Protein AF-C9STF4-F1 (afdb_monomer_lite)

Secondary structure (DSSP, 8-state):
--TTHHHHHHHHHHHHHHHHHHHHHHHHHHTT-S-TTS--THHHHHHHHHHHHHHHHHHH-TT--------S------TTHHHHHHHHHHHHHHTT--SPPPP--STHHHHHHHTTS-S-EEE--S-SS---BGGGTHHHHHHHHHTTEEEE-TTSPBP--SSSSB-TT--SEEEEEHHHHHHHHHHHHHHHHHHH--

Structure (mmCIF, N/CA/C/O backbone):
data_AF-C9STF4-F1
#
_entry.id   AF-C9STF4-F1
#
loop_
_atom_site.group_PDB
_atom_site.id
_atom_site.type_symbol
_atom_site.label_atom_id
_atom_site.label_alt_id
_atom_site.label_comp_id
_atom_site.label_asym_id
_atom_site.label_entity_id
_atom_site.label_seq_id
_atom_site.pdbx_PDB_ins_code
_atom_site.Cartn_x
_atom_site.Cartn_y
_atom_site.Cartn_z
_atom_site.occupancy
_atom_site.B_iso_or_equiv
_atom_site.auth_seq_id
_atom_site.auth_comp_id
_atom_site.auth_asym_id
_atom_site.auth_atom_id
_atom_site.pdbx_PDB_model_num
ATOM 1 N N . MET A 1 1 ? -6.429 -7.420 -26.964 1.00 53.12 1 MET A N 1
ATOM 2 C CA . MET A 1 1 ? -5.396 -7.633 -25.926 1.00 53.12 1 MET A CA 1
ATOM 3 C C . MET A 1 1 ? -5.923 -7.053 -24.629 1.00 53.12 1 MET A C 1
ATOM 5 O O . MET A 1 1 ? -6.637 -6.059 -24.703 1.00 53.12 1 MET A O 1
ATOM 9 N N . ALA A 1 2 ? -5.636 -7.664 -23.479 1.00 59.50 2 ALA A N 1
ATOM 10 C CA . ALA A 1 2 ? -5.947 -7.024 -22.204 1.00 59.50 2 ALA A CA 1
ATOM 11 C C . ALA A 1 2 ? -5.182 -5.692 -22.117 1.00 59.50 2 ALA A C 1
ATOM 13 O O . ALA A 1 2 ? -4.017 -5.622 -22.514 1.00 59.50 2 ALA A O 1
ATOM 14 N N . SER A 1 3 ? -5.860 -4.641 -21.662 1.00 86.31 3 SER A N 1
ATOM 15 C CA . SER A 1 3 ? -5.233 -3.349 -21.373 1.00 86.31 3 SER A CA 1
ATOM 16 C C . SER A 1 3 ? -4.077 -3.561 -20.377 1.00 86.31 3 SER A C 1
ATOM 18 O O . SER A 1 3 ? -4.205 -4.384 -19.473 1.00 86.31 3 SER A O 1
ATOM 20 N N . TYR A 1 4 ? -2.946 -2.877 -20.576 1.00 89.56 4 TYR A N 1
ATOM 21 C CA . TYR A 1 4 ? -1.742 -2.936 -19.729 1.00 89.56 4 TYR A CA 1
ATOM 22 C C . TYR A 1 4 ? -0.963 -4.268 -19.669 1.00 89.56 4 TYR A C 1
ATOM 24 O O . TYR A 1 4 ? -0.181 -4.493 -18.744 1.00 89.56 4 TYR A O 1
ATOM 32 N N . ALA A 1 5 ? -1.138 -5.180 -20.635 1.00 91.69 5 ALA A N 1
ATOM 33 C CA . ALA A 1 5 ? -0.445 -6.477 -20.612 1.00 91.69 5 ALA A CA 1
ATOM 34 C C . ALA A 1 5 ? 1.093 -6.355 -20.650 1.00 91.69 5 ALA A C 1
ATOM 36 O O . ALA A 1 5 ? 1.785 -7.081 -19.938 1.00 91.69 5 ALA A O 1
ATOM 37 N N . LYS A 1 6 ? 1.623 -5.420 -21.451 1.00 92.62 6 LYS A N 1
ATOM 38 C CA . LYS A 1 6 ? 3.069 -5.179 -21.560 1.00 92.62 6 LYS A CA 1
ATOM 39 C C . LYS A 1 6 ? 3.607 -4.555 -20.270 1.00 92.62 6 LYS A C 1
ATOM 41 O O . LYS A 1 6 ? 4.649 -4.956 -19.771 1.00 92.62 6 LYS A O 1
ATOM 46 N N . GLU A 1 7 ? 2.883 -3.596 -19.715 1.00 94.31 7 GLU A N 1
ATOM 47 C CA . GLU A 1 7 ? 3.196 -2.889 -18.478 1.00 94.31 7 GLU A CA 1
ATOM 48 C C . GLU A 1 7 ? 3.254 -3.862 -17.298 1.00 94.31 7 GLU A C 1
ATOM 50 O O . GLU A 1 7 ? 4.215 -3.838 -16.530 1.00 94.31 7 GLU A O 1
ATOM 55 N N . LEU A 1 8 ? 2.281 -4.776 -17.203 1.00 90.00 8 LEU A N 1
ATOM 56 C CA . LEU A 1 8 ? 2.264 -5.834 -16.196 1.00 90.00 8 LEU A CA 1
ATOM 57 C C . LEU A 1 8 ? 3.487 -6.751 -16.314 1.00 90.00 8 LEU A C 1
ATOM 59 O O . LEU A 1 8 ? 4.154 -7.002 -15.311 1.00 90.00 8 LEU A O 1
ATOM 63 N N . GLU A 1 9 ? 3.794 -7.231 -17.520 1.00 91.12 9 GLU A N 1
ATOM 64 C CA . GLU A 1 9 ? 4.944 -8.109 -17.758 1.00 91.12 9 GLU A CA 1
ATOM 65 C C . GLU A 1 9 ? 6.261 -7.424 -17.361 1.00 91.12 9 GLU A C 1
ATOM 67 O O . GLU A 1 9 ? 7.059 -7.982 -16.600 1.00 91.12 9 GLU A O 1
ATOM 72 N N . ILE A 1 10 ? 6.474 -6.181 -17.807 1.00 91.56 10 ILE A N 1
ATOM 73 C CA . ILE A 1 10 ? 7.680 -5.417 -17.468 1.00 91.56 10 ILE A CA 1
ATOM 74 C C . ILE A 1 10 ? 7.766 -5.158 -15.960 1.00 91.56 10 ILE A C 1
ATOM 76 O O . ILE A 1 10 ? 8.839 -5.340 -15.375 1.00 91.56 10 ILE A O 1
ATOM 80 N N . ALA A 1 11 ? 6.659 -4.797 -15.306 1.00 88.94 11 ALA A N 1
ATOM 81 C CA . ALA A 1 11 ? 6.626 -4.590 -13.860 1.00 88.94 11 ALA A CA 1
ATOM 82 C C . ALA A 1 11 ? 6.984 -5.873 -13.090 1.00 88.94 11 ALA A C 1
ATOM 84 O O . ALA A 1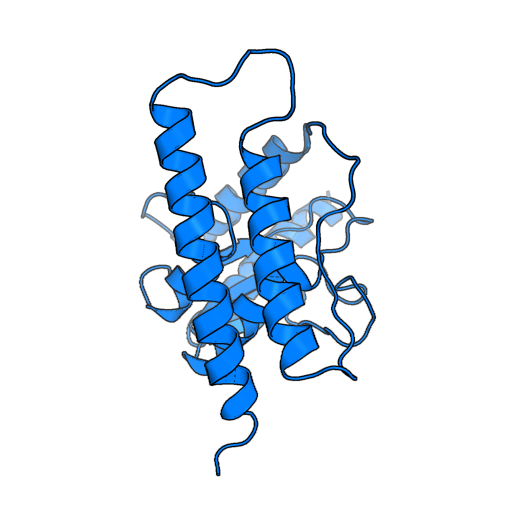 11 ? 7.801 -5.831 -12.168 1.00 88.94 11 ALA A O 1
ATOM 85 N N . GLN A 1 12 ? 6.438 -7.025 -13.492 1.00 90.88 12 GLN A N 1
ATOM 86 C CA . GLN A 1 12 ? 6.743 -8.320 -12.877 1.00 90.88 12 GLN A CA 1
ATOM 87 C C . GLN A 1 12 ? 8.231 -8.668 -12.993 1.00 90.88 12 GLN A C 1
ATOM 89 O O . GLN A 1 12 ? 8.862 -9.029 -11.995 1.00 90.88 12 GLN A O 1
ATOM 94 N N . LEU A 1 13 ? 8.813 -8.511 -14.184 1.00 87.12 13 LEU A N 1
ATOM 95 C CA . LEU A 1 13 ? 10.231 -8.789 -14.427 1.00 87.12 13 LEU A CA 1
ATOM 96 C C . LEU A 1 13 ? 11.149 -7.834 -13.649 1.00 87.12 13 LEU A C 1
ATOM 98 O O . LEU A 1 13 ? 12.156 -8.266 -13.078 1.00 87.12 13 LEU A O 1
ATOM 102 N N . ALA A 1 14 ? 10.805 -6.546 -13.595 1.00 80.31 14 ALA A N 1
ATOM 103 C CA . ALA A 1 14 ? 11.558 -5.540 -12.851 1.00 80.31 14 ALA A CA 1
ATOM 104 C C . ALA A 1 14 ? 11.554 -5.835 -11.342 1.00 80.31 14 ALA A C 1
ATOM 106 O O . ALA A 1 14 ? 12.618 -5.884 -10.716 1.00 80.31 14 ALA A O 1
ATOM 107 N N . VAL A 1 15 ? 10.378 -6.121 -10.771 1.00 88.62 15 VAL A N 1
ATOM 108 C CA . VAL A 1 15 ? 10.228 -6.478 -9.352 1.00 88.62 15 VAL A CA 1
ATOM 109 C C . VAL A 1 15 ? 10.946 -7.786 -9.032 1.00 88.62 15 VAL A C 1
ATOM 111 O O . VAL A 1 15 ? 11.616 -7.871 -8.004 1.00 88.62 15 VAL A O 1
ATOM 114 N N . GLN A 1 16 ? 10.886 -8.793 -9.910 1.00 86.88 16 GLN A N 1
ATOM 115 C CA . GLN A 1 16 ? 11.596 -10.058 -9.705 1.00 86.88 16 GLN A CA 1
ATOM 116 C C . GLN A 1 16 ? 13.112 -9.842 -9.588 1.00 86.88 16 GLN A C 1
ATOM 118 O O . GLN A 1 16 ? 13.748 -10.380 -8.679 1.00 86.88 16 GLN A O 1
ATOM 123 N N . ARG A 1 17 ? 13.697 -9.022 -10.470 1.00 79.25 17 ARG A N 1
ATOM 124 C CA . ARG A 1 17 ? 15.129 -8.682 -10.428 1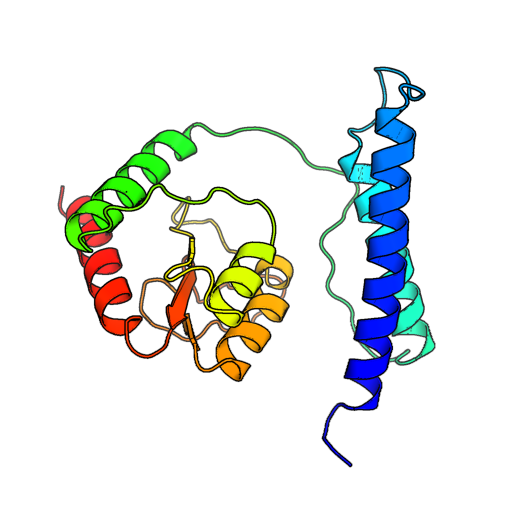.00 79.25 17 ARG A CA 1
ATOM 125 C C . ARG A 1 17 ? 15.489 -7.886 -9.173 1.00 79.25 17 ARG A C 1
ATOM 127 O O . ARG A 1 17 ? 16.474 -8.217 -8.514 1.00 79.25 17 ARG A O 1
ATOM 134 N N . ALA A 1 18 ? 14.678 -6.890 -8.813 1.00 81.94 18 ALA A N 1
ATOM 135 C CA . ALA A 1 18 ? 14.873 -6.103 -7.597 1.00 81.94 18 ALA A CA 1
ATOM 136 C C . ALA A 1 18 ? 14.794 -6.971 -6.327 1.00 81.94 18 ALA A C 1
ATOM 138 O O . ALA A 1 18 ? 15.644 -6.851 -5.449 1.00 81.94 18 ALA A O 1
ATOM 139 N N . ALA A 1 19 ? 13.847 -7.912 -6.258 1.00 83.19 19 ALA A N 1
ATOM 140 C CA . ALA A 1 19 ? 13.706 -8.843 -5.138 1.00 83.19 19 ALA A CA 1
ATOM 141 C C . ALA A 1 19 ? 14.909 -9.793 -4.998 1.00 83.19 19 ALA A C 1
ATOM 143 O O . ALA A 1 19 ? 15.338 -10.104 -3.885 1.00 83.19 19 ALA A O 1
ATOM 144 N N . ILE A 1 20 ? 15.485 -10.250 -6.118 1.00 82.31 20 ILE A N 1
ATOM 145 C CA . ILE A 1 20 ? 16.722 -11.046 -6.104 1.00 82.31 20 ILE A CA 1
ATOM 146 C C . ILE A 1 20 ? 17.886 -10.213 -5.552 1.00 82.31 20 ILE A C 1
ATOM 148 O O . ILE A 1 20 ? 18.640 -10.710 -4.710 1.00 82.31 20 ILE A O 1
ATOM 152 N N . LEU A 1 21 ? 18.020 -8.954 -5.989 1.00 79.00 21 LEU A N 1
ATOM 153 C CA . LEU A 1 21 ? 19.060 -8.045 -5.505 1.00 79.00 21 LEU A CA 1
ATOM 154 C C . LEU A 1 21 ? 18.936 -7.806 -3.995 1.00 79.00 21 LEU A C 1
ATOM 156 O O . LEU A 1 21 ? 19.902 -8.040 -3.269 1.00 79.00 21 LEU A O 1
ATOM 160 N N . THR A 1 22 ? 17.766 -7.389 -3.506 1.00 80.50 22 THR A N 1
ATOM 161 C CA . THR A 1 22 ? 17.567 -7.083 -2.077 1.00 80.50 22 THR A CA 1
ATOM 162 C C . THR A 1 22 ? 17.781 -8.315 -1.202 1.00 80.50 22 THR A C 1
ATOM 164 O O . THR A 1 22 ? 18.435 -8.226 -0.161 1.00 80.50 22 THR A O 1
ATOM 167 N N . LYS A 1 23 ? 17.345 -9.499 -1.657 1.00 82.12 23 LYS A N 1
ATOM 168 C CA . LYS A 1 23 ? 17.628 -10.774 -0.980 1.00 82.12 23 LYS A CA 1
ATOM 169 C C . LYS A 1 23 ? 19.128 -11.074 -0.911 1.00 82.12 23 LYS A C 1
ATOM 171 O O . LYS A 1 23 ? 19.614 -11.525 0.128 1.00 82.12 23 LYS A O 1
ATOM 176 N N . ARG A 1 24 ? 19.874 -10.834 -1.993 1.00 76.31 24 ARG A N 1
ATOM 177 C CA . ARG A 1 24 ? 21.331 -11.030 -2.022 1.00 76.31 24 ARG A CA 1
ATOM 178 C C . ARG A 1 24 ? 22.045 -10.071 -1.068 1.00 76.31 24 ARG A C 1
ATOM 180 O O . ARG A 1 24 ? 22.832 -10.538 -0.248 1.00 76.31 24 ARG A O 1
ATOM 187 N N . VAL A 1 25 ? 21.714 -8.779 -1.122 1.00 74.19 25 VAL A N 1
ATOM 188 C CA . VAL A 1 25 ? 22.262 -7.743 -0.227 1.00 74.19 25 VAL A CA 1
ATOM 189 C C . VAL A 1 25 ? 22.012 -8.105 1.241 1.00 74.19 25 VAL A C 1
ATOM 191 O O . VAL A 1 25 ? 22.928 -8.031 2.063 1.00 74.19 25 VAL A O 1
ATOM 194 N N . PHE A 1 26 ? 20.804 -8.577 1.568 1.00 75.19 26 PHE A N 1
ATOM 195 C CA . PHE A 1 26 ? 20.466 -9.049 2.912 1.00 75.19 26 PHE A CA 1
ATOM 196 C C . PHE A 1 26 ? 21.363 -10.213 3.368 1.00 75.19 26 PHE A C 1
ATOM 198 O O . PHE A 1 26 ? 21.931 -10.171 4.462 1.00 75.19 26 PHE A O 1
ATOM 205 N N . HIS A 1 27 ? 21.539 -11.241 2.530 1.00 74.50 27 HIS A N 1
ATOM 206 C CA . HIS A 1 27 ? 22.372 -12.401 2.865 1.00 74.50 27 HIS A CA 1
ATOM 207 C C . HIS A 1 27 ? 23.873 -12.084 2.953 1.00 74.50 27 HIS A C 1
ATOM 209 O O . HIS A 1 27 ? 24.559 -12.670 3.789 1.00 74.50 27 HIS A O 1
ATOM 215 N N . GLU A 1 28 ? 24.397 -11.186 2.117 1.00 70.06 28 GLU A N 1
ATOM 216 C CA . GLU A 1 28 ? 25.807 -10.771 2.155 1.00 70.06 28 GLU A CA 1
ATOM 217 C C . GLU A 1 28 ? 26.130 -9.998 3.446 1.00 70.06 28 GLU A C 1
ATOM 219 O O . GLU A 1 28 ? 27.132 -10.289 4.100 1.00 70.06 28 GLU A O 1
ATOM 224 N N . LYS A 1 29 ? 25.239 -9.108 3.907 1.00 63.03 29 LYS A N 1
ATOM 225 C CA . LYS A 1 29 ? 25.380 -8.426 5.210 1.00 63.03 29 LYS A CA 1
ATOM 226 C C . LYS A 1 29 ? 25.241 -9.380 6.401 1.00 63.03 29 LYS A C 1
ATOM 228 O O . LYS A 1 29 ? 25.990 -9.238 7.367 1.00 63.03 29 LYS A O 1
ATOM 233 N N . ALA A 1 30 ? 24.340 -10.365 6.340 1.00 59.44 30 ALA A N 1
ATOM 234 C CA . ALA A 1 30 ? 24.172 -11.364 7.403 1.00 59.44 30 ALA A CA 1
ATOM 235 C C . ALA A 1 30 ? 25.439 -12.214 7.648 1.00 59.44 30 ALA A C 1
ATOM 237 O O . ALA A 1 30 ? 25.602 -12.772 8.729 1.00 59.44 30 ALA A O 1
ATOM 238 N N . LYS A 1 31 ? 26.358 -12.276 6.671 1.00 56.69 31 LYS A N 1
ATOM 239 C CA . LYS A 1 31 ? 27.670 -12.940 6.778 1.00 56.69 31 LYS A CA 1
ATOM 240 C C . LYS A 1 31 ? 28.775 -12.070 7.408 1.00 56.69 31 LYS A C 1
ATOM 242 O O . LYS A 1 31 ? 29.899 -12.542 7.543 1.00 56.69 31 LYS A O 1
ATOM 247 N N . GLY A 1 32 ? 28.468 -10.843 7.846 1.00 50.59 32 GLY A N 1
ATOM 248 C CA . GLY A 1 32 ? 29.312 -10.077 8.774 1.00 50.59 32 GLY A CA 1
ATOM 249 C C . GLY A 1 32 ? 30.426 -9.218 8.162 1.00 50.59 32 GLY A C 1
ATOM 250 O O . GLY A 1 32 ? 31.436 -9.006 8.823 1.00 50.59 32 GLY A O 1
ATOM 251 N N . THR A 1 33 ? 30.280 -8.711 6.933 1.00 45.59 33 THR A N 1
ATOM 252 C CA . THR A 1 33 ? 31.393 -8.055 6.204 1.00 45.59 33 THR A CA 1
ATOM 253 C C . THR A 1 33 ? 31.153 -6.595 5.799 1.00 45.59 33 THR A C 1
ATOM 255 O O . THR A 1 33 ? 31.573 -6.188 4.721 1.00 45.59 33 THR A O 1
ATOM 258 N N . VAL A 1 34 ? 30.497 -5.769 6.628 1.00 45.00 34 VAL A N 1
ATOM 259 C CA . VAL A 1 34 ? 30.448 -4.312 6.374 1.00 45.00 34 VAL A CA 1
ATOM 260 C C . VAL A 1 34 ? 30.562 -3.511 7.672 1.00 45.00 34 VAL A C 1
ATOM 262 O O . VAL A 1 34 ? 29.758 -3.683 8.588 1.00 45.00 34 VAL A O 1
ATOM 265 N N . ASP A 1 35 ? 31.579 -2.651 7.692 1.00 44.59 35 ASP A N 1
ATOM 266 C CA . ASP A 1 35 ? 32.064 -1.787 8.769 1.00 44.59 35 ASP A CA 1
ATOM 267 C C . ASP A 1 35 ? 30.987 -0.884 9.411 1.00 44.59 35 ASP A C 1
ATOM 269 O O . ASP A 1 35 ? 29.979 -0.533 8.793 1.00 44.59 35 ASP A O 1
ATOM 273 N N . LYS A 1 36 ? 31.206 -0.502 10.675 1.00 42.09 36 LYS A N 1
ATOM 274 C CA . LYS A 1 36 ? 30.218 0.116 11.588 1.00 42.09 36 LYS A CA 1
ATOM 275 C C . LYS A 1 36 ? 29.934 1.608 11.358 1.00 42.09 36 LYS A C 1
ATOM 277 O O . LYS A 1 36 ? 29.182 2.181 12.142 1.00 42.09 36 LYS A O 1
ATOM 282 N N . ASN A 1 37 ? 30.472 2.226 10.307 1.00 48.81 37 ASN A N 1
ATOM 283 C CA . ASN A 1 37 ? 30.419 3.684 10.144 1.00 48.81 37 ASN A CA 1
ATOM 284 C C . ASN A 1 37 ? 29.714 4.218 8.892 1.00 48.81 37 ASN A C 1
ATOM 286 O O . ASN A 1 37 ? 29.665 5.436 8.748 1.00 48.81 37 ASN A O 1
ATOM 290 N N . ASP A 1 38 ? 29.115 3.392 8.026 1.00 46.41 38 ASP A N 1
ATOM 291 C CA . ASP A 1 38 ? 28.338 3.958 6.916 1.00 46.41 38 ASP A CA 1
ATOM 292 C C . ASP A 1 38 ? 27.055 3.179 6.595 1.00 46.41 38 ASP A C 1
ATOM 294 O O . ASP A 1 38 ? 27.050 1.952 6.481 1.00 46.41 38 ASP A O 1
ATOM 298 N N . LYS A 1 39 ? 25.978 3.970 6.536 1.00 49.00 39 LYS A N 1
ATOM 299 C CA . LYS A 1 39 ? 24.569 3.743 6.165 1.00 49.00 39 LYS A CA 1
ATOM 300 C C . LYS A 1 39 ? 24.017 2.317 6.323 1.00 49.00 39 LYS A C 1
ATOM 302 O O . LYS A 1 39 ? 24.430 1.350 5.685 1.00 49.00 39 LYS A O 1
ATOM 307 N N . SER A 1 40 ? 23.006 2.207 7.187 1.00 45.03 40 SER A N 1
ATOM 308 C CA . SER A 1 40 ? 22.265 0.980 7.499 1.00 45.03 40 SER A CA 1
ATOM 309 C C . SER A 1 40 ? 21.904 0.149 6.251 1.00 45.03 40 SER A C 1
ATOM 311 O O . SER A 1 40 ? 21.606 0.738 5.218 1.00 45.03 40 SER A O 1
ATOM 313 N N . PRO A 1 41 ? 21.860 -1.201 6.345 1.00 50.06 41 PRO A N 1
ATOM 314 C CA . PRO A 1 41 ? 21.647 -2.155 5.231 1.00 50.06 41 PRO A CA 1
ATOM 315 C C . PRO A 1 41 ? 20.467 -1.862 4.290 1.00 50.06 41 PRO A C 1
ATOM 317 O O . PRO A 1 41 ? 20.461 -2.334 3.159 1.00 50.06 41 PRO A O 1
ATOM 320 N N . VAL A 1 42 ? 19.516 -1.079 4.783 1.00 53.19 42 VAL A N 1
ATOM 321 C CA . VAL A 1 42 ? 18.391 -0.443 4.098 1.00 53.19 42 VAL A CA 1
ATOM 322 C C . VAL A 1 42 ? 18.893 0.262 2.815 1.00 53.19 42 VAL A C 1
ATOM 324 O O . VAL A 1 42 ? 18.637 -0.193 1.705 1.00 53.19 42 VAL A O 1
ATOM 327 N N . THR A 1 43 ? 19.855 1.180 2.922 1.00 65.19 43 THR A N 1
ATOM 328 C CA . THR A 1 43 ? 20.244 2.107 1.845 1.00 65.19 43 THR A CA 1
ATOM 329 C C . THR A 1 43 ? 20.723 1.466 0.528 1.00 65.19 43 THR A C 1
ATOM 331 O O . THR A 1 43 ? 20.345 1.926 -0.544 1.00 65.19 43 THR A O 1
ATOM 334 N N . ILE A 1 44 ? 21.548 0.410 0.556 1.00 68.00 44 ILE A N 1
ATOM 335 C CA . ILE A 1 44 ? 22.042 -0.227 -0.689 1.00 68.00 44 ILE A CA 1
ATOM 336 C C . ILE A 1 44 ? 20.930 -1.031 -1.371 1.00 68.00 44 ILE A C 1
ATOM 338 O O . ILE A 1 44 ? 20.831 -1.035 -2.599 1.00 68.00 44 ILE A O 1
ATOM 342 N N . GLY A 1 45 ? 20.108 -1.718 -0.572 1.00 69.44 45 GLY A N 1
ATOM 343 C CA . GLY A 1 45 ? 18.967 -2.475 -1.073 1.00 69.44 45 GLY A CA 1
ATOM 344 C C . GLY A 1 45 ? 17.941 -1.556 -1.724 1.00 69.44 45 GLY A C 1
ATOM 345 O O . GLY A 1 45 ? 17.529 -1.828 -2.850 1.00 69.44 45 GLY A O 1
ATOM 346 N N . ASP A 1 46 ? 17.604 -0.453 -1.058 1.00 71.50 46 ASP A N 1
ATOM 347 C CA . ASP A 1 46 ? 16.582 0.488 -1.519 1.00 71.50 46 ASP A CA 1
ATOM 348 C C . ASP A 1 46 ? 17.024 1.234 -2.788 1.00 71.50 46 ASP A C 1
ATOM 350 O O . ASP A 1 46 ? 16.353 1.148 -3.820 1.00 71.50 46 ASP A O 1
ATOM 354 N N . PHE A 1 47 ? 18.215 1.857 -2.790 1.00 71.25 47 PHE A N 1
ATOM 355 C CA . PHE A 1 47 ? 18.735 2.534 -3.988 1.00 71.25 47 PHE A CA 1
ATOM 356 C C . PHE A 1 47 ? 18.969 1.567 -5.153 1.00 71.25 47 PHE A C 1
ATOM 358 O O . PHE A 1 47 ? 18.687 1.903 -6.306 1.00 71.25 47 PHE A O 1
ATOM 365 N N . GLY A 1 48 ? 19.469 0.360 -4.874 1.00 72.94 48 GLY A N 1
ATOM 366 C CA . GLY A 1 48 ? 19.700 -0.659 -5.894 1.00 72.94 48 GLY A CA 1
ATOM 367 C C . GLY A 1 48 ? 18.400 -1.166 -6.525 1.00 72.94 48 GLY A C 1
ATOM 368 O O . GLY A 1 48 ? 18.311 -1.278 -7.750 1.00 72.94 48 GLY A O 1
ATOM 369 N N . ALA A 1 49 ? 17.376 -1.436 -5.711 1.00 79.44 49 ALA A N 1
ATOM 370 C CA . ALA A 1 49 ? 16.055 -1.839 -6.187 1.00 79.44 49 ALA A CA 1
ATOM 371 C C . ALA A 1 49 ? 15.392 -0.730 -7.015 1.00 79.44 49 ALA A C 1
ATOM 373 O O . ALA A 1 49 ? 14.933 -0.996 -8.129 1.00 79.44 49 ALA A O 1
ATOM 374 N N . GLN A 1 50 ? 15.405 0.511 -6.515 1.00 81.81 50 GLN A N 1
ATOM 375 C CA . GLN A 1 50 ? 14.862 1.672 -7.221 1.00 81.81 50 GLN A CA 1
ATOM 376 C C . GLN A 1 50 ? 15.554 1.874 -8.577 1.00 81.81 50 GLN A C 1
ATOM 378 O O . GLN A 1 50 ? 14.874 2.044 -9.588 1.00 81.81 50 GLN A O 1
ATOM 383 N N . ALA A 1 51 ? 16.887 1.782 -8.637 1.00 73.31 51 ALA A N 1
ATOM 384 C CA . ALA A 1 51 ? 17.639 1.927 -9.883 1.00 73.31 51 ALA A CA 1
ATOM 385 C C . ALA A 1 51 ? 17.290 0.845 -10.918 1.00 73.31 51 ALA A C 1
ATOM 387 O O . ALA A 1 51 ? 17.083 1.167 -12.088 1.00 73.31 51 ALA A O 1
ATOM 388 N N . LEU A 1 52 ? 17.184 -0.424 -10.500 1.00 75.19 52 LEU A N 1
ATOM 389 C CA . LEU A 1 52 ? 16.813 -1.525 -11.398 1.00 75.19 52 LEU A CA 1
ATOM 390 C C . LEU A 1 52 ? 15.405 -1.352 -11.972 1.00 75.19 52 LEU A C 1
ATOM 392 O O . LEU A 1 52 ? 15.202 -1.560 -13.170 1.00 75.19 52 LEU A O 1
ATOM 396 N N . ILE A 1 53 ? 14.445 -0.967 -11.128 1.00 80.38 53 ILE A N 1
ATOM 397 C CA . ILE A 1 53 ? 13.057 -0.761 -11.547 1.00 80.38 53 ILE A CA 1
ATOM 398 C C . ILE A 1 53 ? 12.972 0.437 -12.498 1.00 80.38 53 ILE A C 1
ATOM 400 O O . ILE A 1 53 ? 12.443 0.295 -13.598 1.00 80.38 53 ILE A O 1
ATOM 404 N N . ILE A 1 54 ? 13.563 1.581 -12.138 1.00 78.31 54 ILE A N 1
ATOM 405 C CA . ILE A 1 54 ? 13.572 2.786 -12.983 1.00 78.31 54 ILE A CA 1
ATOM 406 C C . ILE A 1 54 ? 14.235 2.514 -14.335 1.00 78.31 54 ILE A C 1
ATOM 408 O O . ILE A 1 54 ? 13.712 2.941 -15.362 1.00 78.31 54 ILE A O 1
ATOM 412 N N . ALA A 1 55 ? 15.363 1.799 -14.359 1.00 71.94 55 ALA A N 1
ATOM 413 C CA . ALA A 1 55 ? 16.058 1.475 -15.602 1.00 71.94 55 ALA A CA 1
ATOM 414 C C . ALA A 1 55 ? 15.194 0.613 -16.536 1.00 71.94 55 ALA A C 1
ATOM 416 O O . ALA A 1 55 ? 15.137 0.882 -17.735 1.00 71.94 55 ALA A O 1
ATOM 417 N N . ALA A 1 56 ? 14.495 -0.390 -15.993 1.00 77.69 56 ALA A N 1
ATOM 418 C CA . ALA A 1 56 ? 13.582 -1.224 -16.770 1.00 77.69 56 ALA A CA 1
ATOM 419 C C . ALA A 1 56 ? 12.395 -0.412 -17.312 1.00 77.69 56 ALA A C 1
ATOM 421 O O . ALA A 1 56 ? 12.085 -0.509 -18.499 1.00 77.69 56 ALA A O 1
ATOM 422 N N . LEU A 1 57 ? 11.774 0.423 -16.471 1.00 82.75 57 LEU A N 1
ATOM 423 C CA . LEU A 1 57 ? 10.647 1.263 -16.877 1.00 82.75 57 LEU A CA 1
ATOM 424 C C . LEU A 1 57 ? 11.059 2.263 -17.962 1.00 82.75 57 LEU A C 1
ATOM 426 O O . LEU A 1 57 ? 10.463 2.254 -19.031 1.00 82.75 57 LEU A O 1
ATOM 430 N N . ARG A 1 58 ? 12.140 3.031 -17.766 1.00 81.00 58 ARG A N 1
ATOM 431 C CA . ARG A 1 58 ? 12.614 4.013 -18.762 1.00 81.00 58 ARG A CA 1
ATOM 432 C C . ARG A 1 58 ? 13.029 3.389 -20.090 1.00 81.00 58 ARG A C 1
ATOM 434 O O . ARG A 1 58 ? 12.887 4.024 -21.127 1.00 81.00 58 ARG A O 1
ATOM 441 N N . HIS A 1 59 ? 13.562 2.168 -20.076 1.00 79.81 59 HIS A N 1
ATOM 442 C CA . HIS A 1 59 ? 13.936 1.480 -21.310 1.00 79.81 59 HIS A CA 1
ATOM 443 C C . HIS A 1 59 ? 12.710 1.095 -22.152 1.00 79.81 59 HIS A C 1
ATOM 445 O O . HIS A 1 59 ? 12.749 1.191 -23.376 1.00 79.81 59 HIS A O 1
ATOM 451 N N . HIS A 1 60 ? 11.628 0.652 -21.507 1.00 88.31 60 HIS A N 1
ATOM 452 C CA . HIS A 1 60 ? 10.431 0.166 -22.198 1.00 88.31 60 HIS A CA 1
ATOM 453 C C . HIS A 1 60 ? 9.344 1.233 -22.396 1.00 88.31 60 HIS A C 1
ATOM 455 O O . HIS A 1 60 ? 8.522 1.073 -23.304 1.00 88.31 60 HIS A O 1
ATOM 461 N N . PHE A 1 61 ? 9.370 2.292 -21.581 1.00 92.75 61 PHE A N 1
ATOM 462 C CA . PHE A 1 61 ? 8.410 3.395 -21.520 1.00 92.75 61 PHE A CA 1
ATOM 463 C C . PHE A 1 61 ? 9.160 4.729 -21.289 1.00 92.75 61 PHE A C 1
ATOM 465 O O . PHE A 1 61 ? 9.159 5.269 -20.184 1.00 92.75 61 PHE A O 1
ATOM 472 N N . PRO A 1 62 ? 9.884 5.249 -22.301 1.00 87.81 62 PRO A N 1
ATOM 473 C CA . PRO A 1 62 ? 10.763 6.414 -22.135 1.00 87.81 62 PRO A CA 1
ATOM 474 C C . PRO A 1 62 ? 10.027 7.727 -21.833 1.00 87.81 62 PRO A C 1
ATOM 476 O O . PRO A 1 62 ? 10.621 8.620 -21.234 1.00 87.81 62 PRO A O 1
ATOM 479 N N . GLU A 1 63 ? 8.754 7.827 -22.218 1.00 92.12 63 GLU A N 1
ATOM 480 C CA . GLU A 1 63 ? 7.918 9.015 -22.006 1.00 92.12 63 GLU A CA 1
ATOM 481 C C . GLU A 1 63 ? 7.178 8.997 -20.654 1.00 92.12 63 GLU A C 1
ATOM 483 O O . GLU A 1 63 ? 6.541 9.984 -20.290 1.00 92.12 63 GLU A O 1
ATOM 488 N N . ASP A 1 64 ? 7.250 7.892 -19.901 1.00 89.06 64 ASP A N 1
ATOM 489 C CA . ASP A 1 64 ? 6.538 7.744 -18.633 1.00 89.06 64 ASP A CA 1
ATOM 490 C C . ASP A 1 64 ? 7.268 8.473 -17.496 1.00 89.06 64 ASP A C 1
ATOM 492 O O . ASP A 1 64 ? 8.475 8.318 -17.267 1.00 89.06 64 ASP A O 1
ATOM 496 N N . GLU A 1 65 ? 6.508 9.229 -16.708 1.00 89.12 65 GLU A N 1
ATOM 497 C CA . GLU A 1 65 ? 6.998 9.798 -15.458 1.00 89.12 65 GLU A CA 1
ATOM 498 C C . GLU A 1 65 ? 7.071 8.730 -14.357 1.00 89.12 65 GLU A C 1
ATOM 500 O O . GLU A 1 65 ? 6.227 7.839 -14.261 1.00 89.12 65 GLU A O 1
ATOM 505 N N . ILE A 1 66 ? 8.075 8.833 -13.478 1.00 81.69 66 ILE A N 1
ATOM 506 C CA . ILE A 1 66 ? 8.271 7.883 -12.377 1.00 81.69 66 ILE A CA 1
ATOM 507 C C . ILE A 1 66 ? 8.293 8.618 -11.042 1.00 81.69 66 ILE A C 1
ATOM 509 O O . ILE A 1 66 ? 9.106 9.515 -10.811 1.00 81.69 66 ILE A O 1
ATOM 513 N N . VAL A 1 67 ? 7.437 8.172 -10.125 1.00 83.38 67 VAL A N 1
ATOM 514 C CA . VAL A 1 67 ? 7.437 8.598 -8.725 1.00 83.38 67 VAL A CA 1
ATOM 515 C C . VAL A 1 67 ? 8.091 7.507 -7.877 1.00 83.38 67 VAL A C 1
ATOM 517 O O . VAL A 1 67 ? 7.612 6.377 -7.857 1.00 83.38 67 VAL A O 1
ATOM 520 N N . ALA A 1 68 ? 9.168 7.844 -7.164 1.00 77.88 68 ALA A N 1
ATOM 521 C CA . ALA A 1 68 ? 9.900 6.922 -6.295 1.00 77.88 68 ALA A CA 1
ATOM 522 C C . ALA A 1 68 ? 10.292 7.580 -4.958 1.00 77.88 68 ALA A C 1
ATOM 524 O O . ALA A 1 68 ? 10.272 8.813 -4.847 1.00 77.88 68 ALA A O 1
ATOM 525 N N . GLU A 1 69 ? 10.590 6.750 -3.957 1.00 75.31 69 GLU A N 1
ATOM 526 C CA . GLU A 1 69 ? 10.745 7.129 -2.547 1.00 75.31 69 GLU A CA 1
ATOM 527 C C . GLU A 1 69 ? 12.100 7.767 -2.227 1.00 75.31 69 GLU A C 1
ATOM 529 O O . GLU A 1 69 ? 12.139 8.784 -1.534 1.00 75.31 69 GLU A O 1
ATOM 534 N N . GLU A 1 70 ? 13.194 7.194 -2.735 1.00 66.19 70 GLU A N 1
ATOM 535 C CA . GLU A 1 70 ? 14.524 7.475 -2.194 1.00 66.19 70 GLU A CA 1
ATOM 536 C C . GLU A 1 70 ? 15.109 8.816 -2.665 1.00 66.19 70 GLU A C 1
ATOM 538 O O . GLU A 1 70 ? 15.351 9.022 -3.859 1.00 66.19 70 GLU A O 1
ATOM 543 N N . GLU A 1 71 ? 15.449 9.674 -1.696 1.00 60.09 71 GLU A N 1
ATOM 544 C CA . GLU A 1 71 ? 16.379 10.806 -1.803 1.00 60.09 71 GLU A CA 1
ATOM 545 C C . GLU A 1 71 ? 17.411 10.720 -0.658 1.00 60.09 71 GLU A C 1
ATOM 547 O O . GLU A 1 71 ? 17.104 10.250 0.434 1.00 60.09 71 GLU A O 1
ATOM 552 N N . ALA A 1 72 ? 18.657 11.159 -0.889 1.00 38.53 72 ALA A N 1
ATOM 553 C CA . ALA A 1 72 ? 19.849 10.816 -0.088 1.00 38.53 72 ALA A CA 1
ATOM 554 C C . ALA A 1 72 ? 19.885 11.257 1.400 1.00 38.53 72 ALA A C 1
ATOM 556 O O . ALA A 1 72 ? 20.932 11.125 2.042 1.00 38.53 72 ALA A O 1
ATOM 557 N N . ALA A 1 73 ? 18.799 11.771 1.978 1.00 42.38 73 ALA A N 1
ATOM 558 C CA . ALA A 1 73 ? 18.788 12.334 3.323 1.00 42.38 73 ALA A CA 1
ATOM 559 C C . ALA A 1 73 ? 17.466 12.081 4.060 1.00 42.38 73 ALA A C 1
ATOM 561 O O . ALA A 1 73 ? 16.514 12.809 3.812 1.00 42.38 73 ALA A O 1
ATOM 562 N N . GLN A 1 74 ? 17.416 11.144 5.023 1.00 47.16 74 GLN A N 1
ATOM 563 C CA . GLN A 1 74 ? 16.482 11.209 6.170 1.00 47.16 74 GLN A CA 1
ATOM 564 C C . GLN A 1 74 ? 16.674 10.077 7.196 1.00 47.16 74 GLN A C 1
ATOM 566 O O . GLN A 1 74 ? 16.892 8.946 6.792 1.00 47.16 74 GLN A O 1
ATOM 571 N N . LEU A 1 75 ? 16.560 10.388 8.508 1.00 33.12 75 LEU A N 1
ATOM 572 C CA . LEU A 1 75 ? 16.235 9.460 9.626 1.00 33.12 75 LEU A CA 1
ATOM 573 C C . LEU A 1 75 ? 16.049 10.194 10.994 1.00 33.12 75 LEU A C 1
ATOM 575 O O . LEU A 1 75 ? 16.966 10.916 11.398 1.00 33.12 75 LEU A O 1
ATOM 579 N N . ARG A 1 76 ? 14.942 9.932 11.745 1.00 45.53 76 ARG A N 1
ATOM 580 C CA . ARG A 1 76 ? 14.861 9.568 13.208 1.00 45.53 76 ARG A CA 1
ATOM 581 C C . ARG A 1 76 ? 13.429 9.495 13.836 1.00 45.53 76 ARG A C 1
ATOM 583 O O . ARG A 1 76 ? 12.462 9.871 13.193 1.00 45.53 76 ARG A O 1
ATOM 590 N N . GLN A 1 77 ? 13.363 8.938 15.069 1.00 51.66 77 GLN A N 1
ATOM 591 C CA . GLN A 1 77 ? 12.291 8.212 15.824 1.00 51.66 77 GLN A CA 1
ATOM 592 C C . GLN A 1 77 ? 11.209 9.029 16.595 1.00 51.66 77 GLN A C 1
ATOM 594 O O . GLN A 1 77 ? 11.378 10.227 16.794 1.00 51.66 77 GLN A O 1
ATOM 599 N N . ASP A 1 78 ? 10.128 8.356 17.065 1.00 51.81 78 ASP A N 1
ATOM 600 C CA . ASP A 1 78 ? 8.837 8.965 17.479 1.00 51.81 78 ASP A CA 1
ATOM 601 C C . ASP A 1 78 ? 8.122 8.317 18.711 1.00 51.81 78 ASP A C 1
ATOM 603 O O . ASP A 1 78 ? 7.963 7.095 18.789 1.00 51.81 78 ASP A O 1
ATOM 607 N N . ASP A 1 79 ? 7.599 9.158 19.618 1.00 54.88 79 ASP A N 1
ATOM 608 C CA . ASP A 1 79 ? 6.739 8.840 20.780 1.00 54.88 79 ASP A CA 1
ATOM 609 C C . ASP A 1 79 ? 5.272 8.501 20.417 1.00 54.88 79 ASP A C 1
ATOM 611 O O . ASP A 1 79 ? 4.539 7.908 21.219 1.00 54.88 79 ASP A O 1
ATOM 615 N N . LYS A 1 80 ? 4.822 8.800 19.191 1.00 61.84 80 LYS A N 1
ATOM 616 C CA . LYS A 1 80 ? 3.454 8.523 18.691 1.00 61.84 80 LYS A CA 1
ATOM 617 C C . LYS A 1 80 ? 3.061 7.043 18.692 1.00 61.84 80 LYS A C 1
ATOM 619 O O . LYS A 1 80 ? 1.870 6.718 18.671 1.00 61.84 80 LYS A O 1
ATOM 624 N N . LEU A 1 81 ? 4.039 6.140 18.762 1.00 58.03 81 LEU A N 1
ATOM 625 C CA . LEU A 1 81 ? 3.822 4.695 18.735 1.00 58.03 81 LEU A CA 1
ATOM 626 C C . LEU A 1 81 ? 2.936 4.207 19.896 1.00 58.03 81 LEU A C 1
ATOM 628 O O . LEU A 1 81 ? 2.119 3.305 19.705 1.00 58.03 81 LEU A O 1
ATOM 632 N N . LYS A 1 82 ? 3.046 4.813 21.089 1.00 55.66 82 LYS A N 1
ATOM 633 C CA . LYS A 1 82 ? 2.243 4.415 22.263 1.00 55.66 82 LYS A CA 1
ATOM 634 C C . LYS A 1 82 ? 0.750 4.651 22.036 1.00 55.66 82 LYS A C 1
ATOM 636 O O . LYS A 1 82 ? -0.059 3.759 22.281 1.00 55.66 82 LYS A O 1
ATOM 641 N N . THR A 1 83 ? 0.400 5.819 21.506 1.00 66.31 83 THR A N 1
ATOM 642 C CA . THR A 1 83 ? -0.985 6.202 21.211 1.00 66.31 83 THR A CA 1
ATOM 643 C C . THR A 1 83 ? -1.597 5.306 20.137 1.00 66.31 83 THR A C 1
ATOM 645 O O . THR A 1 83 ? -2.707 4.809 20.308 1.00 66.31 83 THR A O 1
ATOM 648 N N . GLN A 1 84 ? -0.849 5.014 19.069 1.00 66.25 84 GLN A N 1
ATOM 649 C CA . GLN A 1 84 ? -1.317 4.109 18.016 1.00 66.25 84 GLN A CA 1
ATOM 650 C C . GLN A 1 84 ? -1.559 2.682 18.522 1.00 66.25 84 GLN A C 1
ATOM 652 O O . GLN A 1 84 ? -2.520 2.031 18.112 1.00 66.25 84 GLN A O 1
ATOM 657 N N . ILE A 1 85 ? -0.705 2.173 19.419 1.00 64.94 85 ILE A N 1
ATOM 658 C CA . ILE A 1 85 ? -0.881 0.835 20.001 1.00 64.94 85 ILE A CA 1
ATOM 659 C C . ILE A 1 85 ? -2.184 0.752 20.804 1.00 64.94 85 ILE A C 1
ATOM 661 O O . ILE A 1 85 ? -2.845 -0.288 20.741 1.00 64.94 85 ILE A O 1
ATOM 665 N N . TRP A 1 86 ? -2.547 1.821 21.517 1.00 70.31 86 TRP A N 1
ATOM 666 C CA . TRP A 1 86 ? -3.785 1.899 22.292 1.00 70.31 86 TRP A CA 1
ATOM 667 C C . TRP A 1 86 ? -5.030 1.897 21.400 1.00 70.31 86 TRP A C 1
ATOM 669 O O . TRP A 1 86 ? -5.937 1.092 21.613 1.00 70.31 86 TRP A O 1
ATOM 679 N N . ASP A 1 87 ? -5.049 2.726 20.353 1.00 75.19 87 ASP A N 1
ATOM 680 C CA . ASP A 1 87 ? -6.190 2.815 19.432 1.00 75.19 87 ASP A CA 1
ATOM 681 C C . ASP A 1 87 ? -6.428 1.467 18.715 1.00 75.19 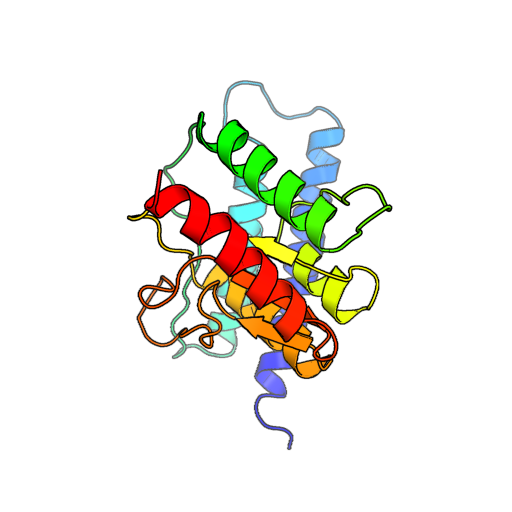87 ASP A C 1
ATOM 683 O O . ASP A 1 87 ? -7.553 0.968 18.656 1.00 75.19 87 ASP A O 1
ATOM 687 N N . LEU A 1 88 ? -5.354 0.799 18.272 1.00 72.69 88 LEU A N 1
ATOM 688 C CA . LEU A 1 88 ? -5.430 -0.542 17.678 1.00 72.69 88 LEU A CA 1
ATOM 689 C C . LEU A 1 88 ? -5.945 -1.611 18.658 1.00 72.69 88 LEU A C 1
ATOM 691 O O . LEU A 1 88 ? -6.620 -2.548 18.232 1.00 72.69 88 LEU A O 1
ATOM 695 N N . ALA A 1 89 ? -5.624 -1.505 19.952 1.00 72.12 89 ALA A N 1
ATOM 696 C CA . ALA A 1 89 ? -6.101 -2.449 20.964 1.00 72.12 89 ALA A CA 1
ATOM 697 C C . ALA A 1 89 ? -7.614 -2.314 21.200 1.00 72.12 89 ALA A C 1
ATOM 699 O O . ALA A 1 89 ? -8.310 -3.328 21.258 1.00 72.12 89 ALA A O 1
ATOM 700 N N . GLN A 1 90 ? -8.131 -1.081 21.254 1.00 78.31 90 GLN A N 1
ATOM 701 C CA . GLN A 1 90 ? -9.572 -0.833 21.378 1.00 78.31 90 GLN A CA 1
ATOM 702 C C . GLN A 1 90 ? -10.352 -1.346 20.162 1.00 78.31 90 GLN A C 1
ATOM 704 O O . GLN A 1 90 ? -11.407 -1.957 20.325 1.00 78.31 90 GLN A O 1
ATOM 709 N N . ILE A 1 91 ? -9.821 -1.145 18.950 1.00 77.38 91 ILE A N 1
ATOM 710 C CA . ILE A 1 91 ? -10.443 -1.655 17.719 1.00 77.38 91 ILE A CA 1
ATOM 711 C C . ILE A 1 91 ? -10.496 -3.186 17.735 1.00 77.38 91 ILE A C 1
ATOM 713 O O . ILE A 1 91 ? -11.551 -3.763 17.487 1.00 77.38 91 ILE A O 1
ATOM 717 N N . ALA A 1 92 ? -9.392 -3.852 18.091 1.00 71.06 92 ALA A N 1
ATOM 718 C CA . ALA A 1 92 ? -9.352 -5.310 18.178 1.00 71.06 92 ALA A CA 1
ATOM 719 C C . ALA A 1 92 ? -10.354 -5.865 19.204 1.00 71.06 92 ALA A C 1
ATOM 721 O O . ALA A 1 92 ? -11.042 -6.842 18.916 1.00 71.06 92 ALA A O 1
ATOM 722 N N . GLN A 1 93 ? -10.479 -5.216 20.366 1.00 74.62 93 GLN A N 1
ATOM 723 C CA . GLN A 1 93 ? -11.455 -5.591 21.390 1.00 74.62 93 GLN A CA 1
ATOM 724 C C . GLN A 1 93 ? -12.899 -5.455 20.884 1.00 74.62 93 GLN A C 1
ATOM 726 O O . GLN A 1 93 ? -13.695 -6.372 21.071 1.00 74.62 93 GLN A O 1
ATOM 731 N N . ARG A 1 94 ? -13.240 -4.335 20.232 1.00 83.69 94 ARG A N 1
ATOM 732 C CA . ARG A 1 94 ? -14.601 -4.074 19.726 1.00 83.69 94 ARG A CA 1
ATOM 733 C C . ARG A 1 94 ? -14.999 -4.972 18.560 1.00 83.69 94 ARG A C 1
ATOM 735 O O . ARG A 1 94 ? -16.168 -5.311 18.447 1.00 83.69 94 ARG A O 1
ATOM 742 N N . LEU A 1 95 ? -14.034 -5.383 17.741 1.00 77.31 95 LEU A N 1
ATOM 743 C CA . LEU A 1 95 ? -14.233 -6.350 16.656 1.00 77.31 95 LEU A CA 1
ATOM 744 C C . LEU A 1 95 ? -14.195 -7.812 17.133 1.00 77.31 95 LEU A C 1
ATOM 746 O O . LEU A 1 95 ? -14.268 -8.723 16.314 1.00 77.31 95 LEU A O 1
ATOM 750 N N . GLY A 1 96 ? -14.027 -8.067 18.438 1.00 78.88 96 GLY A N 1
ATOM 751 C CA . GLY A 1 96 ? -13.957 -9.427 18.976 1.00 78.88 96 GLY A CA 1
ATOM 752 C C . GLY A 1 96 ? -12.749 -10.233 18.479 1.00 78.88 96 GLY A C 1
ATOM 753 O O . GLY A 1 96 ? -12.802 -11.462 18.436 1.00 78.88 96 GLY A O 1
ATOM 754 N N . ILE A 1 97 ? -11.652 -9.571 18.091 1.00 75.38 97 ILE A N 1
ATOM 755 C CA . ILE A 1 97 ? -10.447 -10.237 17.583 1.00 75.38 97 ILE A CA 1
ATOM 756 C C . ILE A 1 97 ? -9.751 -10.959 18.740 1.00 75.38 97 ILE A C 1
ATOM 758 O O . ILE A 1 97 ? -9.141 -10.340 19.610 1.00 75.38 97 ILE A O 1
ATOM 762 N N . THR A 1 98 ? -9.809 -12.289 18.729 1.00 75.06 98 THR A N 1
ATOM 763 C CA . THR A 1 98 ? -9.185 -13.149 19.750 1.00 75.06 98 THR A CA 1
ATOM 764 C C . THR A 1 98 ? -7.792 -13.641 19.359 1.00 75.06 98 THR A C 1
ATOM 766 O O . THR A 1 98 ? -7.019 -14.074 20.214 1.00 75.06 98 THR A O 1
ATOM 769 N N . ARG A 1 99 ? -7.447 -13.578 18.067 1.00 72.12 99 ARG A N 1
ATOM 770 C CA . ARG A 1 99 ? -6.141 -14.008 17.556 1.00 72.12 99 ARG A CA 1
ATOM 771 C C . ARG A 1 99 ? -5.073 -12.927 17.768 1.00 72.12 99 ARG A C 1
ATOM 773 O O . ARG A 1 99 ? -5.370 -11.740 17.623 1.00 72.12 99 ARG A O 1
ATOM 780 N N . PRO A 1 100 ? -3.815 -13.308 18.063 1.00 67.44 100 PRO A N 1
ATOM 781 C CA . PRO A 1 100 ? -2.723 -12.350 18.170 1.00 67.44 100 PRO A CA 1
ATOM 782 C C . PRO A 1 100 ? -2.540 -11.567 16.870 1.00 67.44 100 PRO A C 1
ATOM 784 O O . PRO A 1 100 ? -2.601 -12.130 15.776 1.00 67.44 100 PRO A O 1
ATOM 787 N N . ARG A 1 101 ? -2.251 -10.268 16.992 1.00 69.25 101 ARG A N 1
ATOM 788 C CA . ARG A 1 101 ? -1.913 -9.439 15.832 1.00 69.25 101 ARG A CA 1
ATOM 789 C C . ARG A 1 101 ? -0.670 -9.999 15.134 1.00 69.25 101 ARG A C 1
ATOM 791 O O . ARG A 1 101 ? 0.342 -10.260 15.786 1.00 69.25 101 ARG A O 1
ATOM 798 N N . VAL A 1 102 ? -0.706 -10.085 13.810 1.00 75.00 102 VAL A N 1
ATOM 799 C CA . VAL A 1 102 ? 0.498 -10.352 13.019 1.00 75.00 102 VAL A CA 1
ATOM 800 C C . VAL A 1 102 ? 1.181 -9.018 12.745 1.00 75.00 102 VAL A C 1
ATO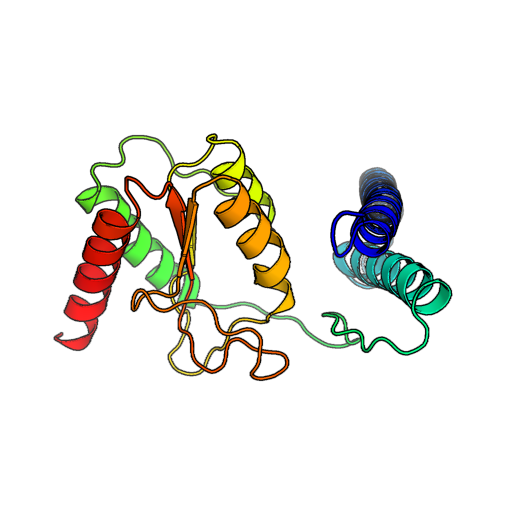M 802 O O . VAL A 1 102 ? 0.608 -8.134 12.109 1.00 75.00 102 VAL A O 1
ATOM 805 N N . ARG A 1 103 ? 2.405 -8.844 13.252 1.00 70.94 103 ARG A N 1
ATOM 806 C CA . ARG A 1 103 ? 3.244 -7.703 12.874 1.00 70.94 103 ARG A CA 1
ATOM 807 C C . ARG A 1 103 ? 4.085 -8.087 11.670 1.00 70.94 103 ARG A C 1
ATOM 809 O O . ARG A 1 103 ? 4.811 -9.072 11.716 1.00 70.94 103 ARG A O 1
ATOM 816 N N . MET A 1 104 ? 3.982 -7.290 10.616 1.00 76.19 104 MET A N 1
ATOM 817 C CA . MET A 1 104 ? 4.862 -7.371 9.461 1.00 76.19 104 MET A CA 1
ATOM 818 C C . MET A 1 104 ? 5.077 -5.972 8.880 1.00 76.19 104 MET A C 1
ATOM 820 O O . MET A 1 104 ? 4.157 -5.142 8.838 1.00 76.19 104 MET A O 1
ATOM 824 N N . ASP A 1 105 ? 6.289 -5.718 8.412 1.00 76.88 105 ASP A N 1
ATOM 825 C CA . ASP A 1 105 ? 6.647 -4.480 7.727 1.00 76.88 105 ASP A CA 1
ATOM 826 C C . ASP A 1 105 ? 6.222 -4.530 6.250 1.00 76.88 105 ASP A C 1
ATOM 828 O O . ASP A 1 105 ? 5.734 -5.554 5.766 1.00 76.88 105 ASP A O 1
ATOM 832 N N . SER A 1 106 ? 6.372 -3.415 5.527 1.00 84.69 106 SER A N 1
ATOM 833 C CA . SER A 1 106 ? 6.096 -3.275 4.080 1.00 84.69 106 SER A CA 1
ATOM 834 C C . SER A 1 106 ? 4.632 -3.448 3.627 1.00 84.69 106 SER A C 1
ATOM 836 O O . SER A 1 106 ? 3.725 -3.736 4.416 1.00 84.69 106 SER A O 1
ATOM 838 N N . GLN A 1 107 ? 4.409 -3.315 2.317 1.00 90.56 107 GLN A N 1
ATOM 839 C CA . GLN A 1 107 ? 3.139 -3.610 1.645 1.00 90.56 107 GLN A CA 1
ATOM 840 C C . GLN A 1 107 ? 2.767 -5.101 1.620 1.00 90.56 107 GLN A C 1
ATOM 842 O O . GLN A 1 107 ? 1.656 -5.435 1.216 1.00 90.56 107 GLN A O 1
ATOM 847 N N . SER A 1 108 ? 3.613 -6.000 2.141 1.00 86.81 108 SER A N 1
ATOM 848 C CA . SER A 1 108 ? 3.267 -7.421 2.337 1.00 86.81 108 SER A CA 1
ATOM 849 C C . SER A 1 108 ? 1.967 -7.613 3.135 1.00 86.81 108 SER A C 1
ATOM 851 O O . SER A 1 108 ? 1.262 -8.603 2.943 1.00 86.81 108 SER A O 1
ATOM 853 N N . LYS A 1 109 ? 1.597 -6.623 3.962 1.00 88.62 109 LYS A N 1
ATOM 854 C CA . LYS A 1 109 ? 0.298 -6.547 4.647 1.00 88.62 109 LYS A CA 1
ATOM 855 C C . LYS A 1 109 ? -0.885 -6.624 3.679 1.00 88.62 109 LYS A C 1
ATOM 857 O O . LYS A 1 109 ? -1.795 -7.407 3.923 1.00 88.62 109 LYS A O 1
ATOM 862 N N . TYR A 1 110 ? -0.847 -5.896 2.562 1.00 92.75 110 TYR A N 1
ATOM 863 C CA . TYR A 1 110 ? -1.883 -5.976 1.527 1.00 92.75 110 TYR A CA 1
ATOM 864 C C . TYR A 1 110 ? -1.936 -7.365 0.887 1.00 92.75 110 TYR A C 1
ATOM 866 O O . TYR A 1 110 ? -3.017 -7.920 0.715 1.00 92.75 110 TYR A O 1
ATOM 874 N N . GLY A 1 111 ? -0.776 -7.977 0.619 1.00 87.25 111 GLY A N 1
ATOM 875 C CA . GLY A 1 111 ? -0.703 -9.353 0.114 1.00 87.25 111 GLY A CA 1
ATOM 876 C C . GLY A 1 111 ? -1.316 -10.380 1.074 1.00 87.25 111 GLY A C 1
ATOM 877 O O . GLY A 1 111 ? -1.943 -11.343 0.635 1.00 87.25 111 GLY A O 1
ATOM 878 N N . SER A 1 112 ? -1.194 -10.160 2.388 1.00 87.75 112 SER A N 1
ATOM 879 C CA . SER A 1 112 ? -1.869 -10.982 3.400 1.00 87.75 112 SER A CA 1
ATOM 880 C C . SER A 1 112 ? -3.390 -10.899 3.285 1.00 87.75 112 SER A C 1
ATOM 882 O O . SER A 1 112 ? -4.045 -11.935 3.374 1.00 87.75 112 SER A O 1
ATOM 884 N N . ILE A 1 113 ? -3.943 -9.700 3.070 1.00 89.31 113 ILE A N 1
ATOM 885 C CA . ILE A 1 113 ? -5.386 -9.515 2.858 1.00 89.31 113 ILE A CA 1
ATOM 886 C C . ILE A 1 113 ? -5.816 -10.195 1.558 1.00 89.31 113 ILE A C 1
ATOM 888 O O . ILE A 1 113 ? -6.710 -11.033 1.566 1.00 89.31 113 ILE A O 1
ATOM 892 N N . ALA A 1 114 ? -5.125 -9.902 0.455 1.00 89.94 114 ALA A N 1
ATOM 893 C CA . ALA A 1 114 ? -5.478 -10.410 -0.868 1.00 89.94 114 ALA A CA 1
ATOM 894 C C . ALA A 1 114 ? -5.433 -11.944 -0.969 1.00 89.94 114 ALA A C 1
ATOM 896 O O . ALA A 1 114 ? -6.221 -12.533 -1.700 1.00 89.94 114 ALA A O 1
ATOM 897 N N . ARG A 1 115 ? -4.545 -12.615 -0.218 1.00 88.75 115 ARG A N 1
ATOM 898 C CA . ARG A 1 115 ? -4.491 -14.089 -0.180 1.00 88.75 115 ARG A CA 1
ATOM 899 C C . ARG A 1 115 ? -5.473 -14.730 0.814 1.00 88.75 115 ARG A C 1
ATOM 901 O O . ARG A 1 115 ? -5.478 -15.952 0.927 1.00 88.75 115 ARG A O 1
ATOM 908 N N . GLY A 1 116 ? -6.209 -13.930 1.590 1.00 84.00 116 GLY A N 1
ATOM 909 C CA . GLY A 1 116 ? -7.090 -14.402 2.665 1.00 84.00 116 GLY A CA 1
ATOM 910 C C . GLY A 1 116 ? -6.367 -14.877 3.934 1.00 84.00 116 GLY A C 1
ATOM 911 O O . GLY A 1 116 ? -6.938 -15.622 4.721 1.00 84.00 116 GLY A O 1
ATOM 912 N N . ALA A 1 117 ? -5.102 -14.488 4.136 1.00 79.31 117 ALA A N 1
ATOM 913 C CA . ALA A 1 117 ? -4.328 -14.844 5.334 1.00 79.31 117 ALA A CA 1
ATOM 914 C C . ALA A 1 117 ? -4.427 -13.801 6.459 1.00 79.31 117 ALA A C 1
ATOM 916 O O . ALA A 1 117 ? -4.046 -14.085 7.594 1.00 79.31 117 ALA A O 1
ATOM 917 N N . GLY A 1 118 ? -4.890 -12.590 6.146 1.00 75.56 118 GLY A N 1
ATOM 918 C CA . GLY A 1 118 ? -5.211 -11.558 7.124 1.00 75.56 118 GLY A CA 1
ATOM 919 C C . GLY A 1 118 ? -6.608 -11.015 6.872 1.00 75.56 118 GLY A C 1
ATOM 920 O O . GLY A 1 118 ? -7.004 -10.840 5.723 1.00 75.56 118 GLY A O 1
ATOM 921 N N . ASP A 1 119 ? -7.323 -10.724 7.951 1.00 80.25 119 ASP A N 1
ATOM 922 C CA . ASP A 1 119 ? -8.703 -10.247 7.868 1.00 80.25 119 ASP A CA 1
ATOM 923 C C . ASP A 1 119 ? -8.768 -8.717 7.764 1.00 80.25 119 ASP A C 1
ATOM 925 O O . ASP A 1 119 ? -9.685 -8.166 7.161 1.00 80.25 119 ASP A O 1
ATOM 929 N N . ILE A 1 120 ? -7.798 -8.009 8.360 1.00 87.19 120 ILE A N 1
ATOM 930 C CA . ILE A 1 120 ? -7.811 -6.546 8.459 1.00 87.19 120 ILE A CA 1
ATOM 931 C C . ILE A 1 120 ? -6.387 -5.982 8.438 1.00 87.19 120 ILE A C 1
ATOM 933 O O . ILE A 1 120 ? -5.520 -6.402 9.208 1.00 87.19 120 ILE A O 1
ATOM 937 N N . TYR A 1 121 ? -6.165 -4.966 7.606 1.00 90.25 121 TYR A N 1
ATOM 938 C CA . TYR A 1 121 ? -5.021 -4.065 7.679 1.00 90.25 121 TYR A CA 1
ATOM 939 C C . TYR A 1 121 ? -5.493 -2.654 8.053 1.00 90.25 121 TYR A C 1
ATOM 941 O O . TYR A 1 121 ? -6.323 -2.061 7.370 1.00 90.25 121 TYR A O 1
ATOM 949 N N . LEU A 1 122 ? -4.938 -2.119 9.145 1.00 88.75 122 LEU A N 1
ATOM 950 C CA . LEU A 1 122 ? -5.212 -0.770 9.636 1.00 88.75 122 LEU A CA 1
ATOM 951 C C . LEU A 1 122 ? -3.932 0.061 9.676 1.00 88.75 122 LEU A C 1
ATOM 953 O O . LEU A 1 122 ? -2.920 -0.355 10.250 1.00 88.75 122 LEU A O 1
ATOM 957 N N . ARG A 1 123 ? -4.013 1.275 9.138 1.00 89.94 123 ARG A N 1
ATOM 958 C CA . ARG A 1 123 ? -3.020 2.336 9.293 1.00 89.94 123 ARG A CA 1
ATOM 959 C C . ARG A 1 123 ? -3.723 3.604 9.760 1.00 89.94 123 ARG A C 1
ATOM 961 O O . ARG A 1 123 ? -4.286 4.347 8.966 1.00 89.94 123 ARG A O 1
ATOM 968 N N . LEU A 1 124 ? -3.725 3.825 11.071 1.00 87.94 124 LEU A N 1
ATOM 969 C CA . LEU A 1 124 ? -4.386 4.984 11.672 1.00 87.94 124 LEU A CA 1
ATOM 970 C C . LEU A 1 124 ? -3.511 6.242 11.529 1.00 87.94 124 LEU A C 1
ATOM 972 O O . LEU A 1 124 ? -2.285 6.123 11.654 1.00 87.94 124 LEU A O 1
ATOM 976 N N . PRO A 1 125 ? -4.103 7.435 11.314 1.00 84.38 125 PRO A N 1
ATOM 977 C CA . PRO A 1 125 ? -3.344 8.674 11.182 1.00 84.38 125 PRO A CA 1
ATOM 978 C C . PRO A 1 125 ? -2.416 8.913 12.376 1.00 84.38 125 PRO A C 1
ATOM 980 O O . PRO A 1 125 ? -2.841 8.900 13.528 1.00 84.38 125 PRO A O 1
ATOM 983 N N . VAL A 1 126 ? -1.138 9.158 12.090 1.00 75.25 126 VAL A N 1
ATOM 984 C CA . VAL A 1 126 ? -0.120 9.493 13.103 1.00 75.25 126 VAL A CA 1
ATOM 985 C C . VAL A 1 126 ? -0.261 10.932 13.602 1.00 75.25 126 VAL A C 1
ATOM 987 O O . VAL A 1 126 ? -0.001 11.213 14.768 1.00 75.25 126 VAL A O 1
ATOM 990 N N . SER A 1 127 ? -0.647 11.864 12.731 1.00 80.12 127 SER A N 1
ATOM 991 C CA . SER A 1 127 ? -0.919 13.260 13.082 1.00 80.12 127 SER A CA 1
ATOM 992 C C . SER A 1 127 ? -1.922 13.873 12.106 1.00 80.12 127 SER A C 1
ATOM 994 O O . SER A 1 127 ? -2.149 13.343 11.017 1.00 80.12 127 SER A O 1
ATOM 996 N N . ALA A 1 128 ? -2.484 15.029 12.467 1.00 78.06 128 ALA A N 1
ATOM 997 C CA . ALA A 1 128 ? -3.383 15.773 11.587 1.00 78.06 128 ALA A CA 1
ATOM 998 C C . ALA A 1 128 ? -2.696 16.219 10.281 1.00 78.06 128 ALA A C 1
ATOM 1000 O O . ALA A 1 128 ? -3.319 16.217 9.219 1.00 78.06 128 ALA A O 1
ATOM 1001 N N . SER A 1 129 ? -1.404 16.557 10.339 1.00 83.31 129 SER A N 1
ATOM 1002 C CA . SER A 1 129 ? -0.634 17.075 9.202 1.00 83.31 129 SER A CA 1
ATOM 1003 C C . SER A 1 129 ? 0.015 15.998 8.335 1.00 83.31 129 SER A C 1
ATOM 1005 O O . SER A 1 129 ? 0.346 16.279 7.185 1.00 83.31 129 SER A O 1
ATOM 1007 N N . TYR A 1 130 ? 0.192 14.775 8.844 1.00 85.94 130 TYR A N 1
ATOM 1008 C CA . TYR A 1 130 ? 0.830 13.712 8.075 1.00 85.94 130 TYR A CA 1
ATOM 1009 C C . TYR A 1 130 ? -0.035 13.309 6.874 1.00 85.94 130 TYR A C 1
ATOM 1011 O O . TYR A 1 130 ? -1.270 13.247 6.952 1.00 85.94 130 TYR A O 1
ATOM 1019 N N . GLN A 1 131 ? 0.637 13.059 5.755 1.00 89.81 131 GLN A N 1
ATOM 1020 C CA . GLN A 1 131 ? 0.040 12.574 4.520 1.00 89.81 131 GLN A CA 1
ATOM 1021 C C . GLN A 1 131 ? 0.817 11.346 4.072 1.00 89.81 131 GLN A C 1
ATOM 1023 O O . GLN A 1 131 ? 2.045 11.394 3.954 1.00 89.81 131 GLN A O 1
ATOM 1028 N N . GLU A 1 132 ? 0.086 10.269 3.817 1.00 92.12 132 GLU A N 1
ATOM 1029 C CA . GLU A 1 132 ? 0.654 9.036 3.288 1.00 92.12 132 GLU A CA 1
ATOM 1030 C C . GLU A 1 132 ? 1.242 9.263 1.896 1.00 92.12 132 GLU A C 1
ATOM 1032 O O . GLU A 1 132 ? 0.754 10.099 1.125 1.00 92.12 132 GLU A O 1
ATOM 1037 N N . LYS A 1 133 ? 2.292 8.514 1.563 1.00 93.38 133 LYS A N 1
ATOM 1038 C CA . LYS A 1 133 ? 2.903 8.548 0.235 1.00 93.38 133 LYS A CA 1
ATOM 1039 C C . LYS A 1 133 ? 2.179 7.587 -0.699 1.00 93.38 133 LYS A C 1
ATOM 1041 O O . LYS A 1 133 ? 1.737 6.521 -0.281 1.00 93.38 133 LYS A O 1
ATOM 1046 N N . ILE A 1 134 ? 2.062 7.944 -1.978 1.00 95.19 134 ILE A N 1
ATOM 1047 C CA . ILE A 1 134 ? 1.324 7.098 -2.931 1.00 95.19 134 ILE A CA 1
ATOM 1048 C C . ILE A 1 134 ? 2.018 5.749 -3.171 1.00 95.19 134 ILE A C 1
ATOM 1050 O O . ILE A 1 134 ? 1.343 4.731 -3.320 1.00 95.19 134 ILE A O 1
ATOM 1054 N N . TRP A 1 135 ? 3.355 5.719 -3.135 1.00 93.38 135 TRP A N 1
ATOM 1055 C CA . TRP A 1 135 ? 4.141 4.504 -3.355 1.00 93.38 135 TRP A CA 1
ATOM 1056 C C . TRP A 1 135 ? 3.977 3.468 -2.240 1.00 93.38 135 TRP A C 1
ATOM 1058 O O . TRP A 1 135 ? 4.144 2.286 -2.519 1.00 93.38 135 TRP A O 1
ATOM 1068 N N . ASP A 1 136 ? 3.548 3.864 -1.036 1.00 93.50 136 ASP A N 1
ATOM 1069 C CA . ASP A 1 136 ? 3.265 2.953 0.084 1.00 93.50 136 ASP A CA 1
ATOM 1070 C C . ASP A 1 136 ? 1.950 2.173 -0.068 1.00 93.50 136 ASP A C 1
ATOM 1072 O O . ASP A 1 136 ? 1.683 1.240 0.702 1.00 93.50 136 ASP A O 1
ATOM 1076 N N . HIS A 1 137 ? 1.090 2.566 -1.013 1.00 96.44 137 HIS A N 1
ATOM 1077 C CA . HIS A 1 137 ? -0.291 2.082 -1.071 1.00 96.44 137 HIS A CA 1
ATOM 1078 C C . HIS A 1 137 ? -0.785 1.718 -2.470 1.00 96.44 137 HIS A C 1
ATOM 1080 O O . HIS A 1 137 ? -1.631 0.838 -2.570 1.00 96.44 137 HIS A O 1
ATOM 1086 N N . ALA A 1 138 ? -0.274 2.334 -3.541 1.00 96.38 138 ALA A N 1
ATOM 1087 C CA . ALA A 1 138 ? -0.816 2.159 -4.892 1.00 96.38 138 ALA A CA 1
ATOM 1088 C C . ALA A 1 138 ? -0.840 0.693 -5.364 1.00 96.38 138 ALA A C 1
ATOM 1090 O O . ALA A 1 138 ? -1.856 0.226 -5.878 1.00 96.38 138 ALA A O 1
ATOM 1091 N N . ALA A 1 139 ? 0.247 -0.056 -5.150 1.00 95.50 139 ALA A N 1
ATOM 1092 C CA . ALA A 1 139 ? 0.319 -1.459 -5.558 1.00 95.50 139 ALA A CA 1
ATOM 1093 C C . ALA A 1 139 ? -0.590 -2.350 -4.697 1.00 95.50 139 ALA A C 1
ATOM 1095 O O . ALA 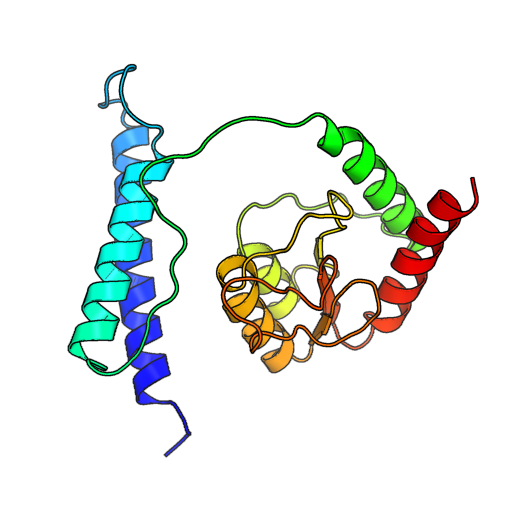A 1 139 ? -1.391 -3.126 -5.222 1.00 95.50 139 ALA A O 1
ATOM 1096 N N . GLY A 1 140 ? -0.489 -2.222 -3.371 1.00 95.69 140 GLY A N 1
ATOM 1097 C CA . GLY A 1 140 ? -1.300 -2.999 -2.436 1.00 95.69 140 GLY A CA 1
ATOM 1098 C C . GLY A 1 140 ? -2.803 -2.761 -2.587 1.00 95.69 140 GLY A C 1
ATOM 1099 O O . GLY A 1 140 ? -3.592 -3.700 -2.494 1.00 95.69 140 GLY A O 1
ATOM 1100 N N . ASP A 1 141 ? -3.183 -1.524 -2.889 1.00 97.62 141 ASP A N 1
ATOM 1101 C CA . ASP A 1 141 ? -4.550 -1.131 -3.182 1.00 97.62 141 ASP A CA 1
ATOM 1102 C C . ASP A 1 141 ? -5.164 -1.913 -4.350 1.00 97.62 141 ASP A C 1
ATOM 1104 O O . ASP A 1 141 ? -6.236 -2.507 -4.208 1.00 97.62 141 ASP A O 1
ATOM 1108 N N . LEU A 1 142 ? -4.485 -1.908 -5.501 1.00 97.06 142 LEU A N 1
ATOM 1109 C CA . LEU A 1 142 ? -4.966 -2.591 -6.697 1.00 97.06 142 LEU A CA 1
ATOM 1110 C C . LEU A 1 142 ? -5.104 -4.089 -6.434 1.00 97.06 142 LEU A C 1
ATOM 1112 O O . LEU A 1 142 ? -6.158 -4.661 -6.691 1.00 97.06 142 LEU A O 1
ATOM 1116 N N . ILE A 1 143 ? -4.076 -4.699 -5.841 1.00 95.81 143 ILE A N 1
ATOM 1117 C CA . ILE A 1 143 ? -4.050 -6.138 -5.557 1.00 95.81 143 ILE A CA 1
ATOM 1118 C C . ILE A 1 143 ? -5.217 -6.555 -4.653 1.00 95.81 143 ILE A C 1
ATOM 1120 O O . ILE A 1 143 ? -5.874 -7.557 -4.930 1.00 95.81 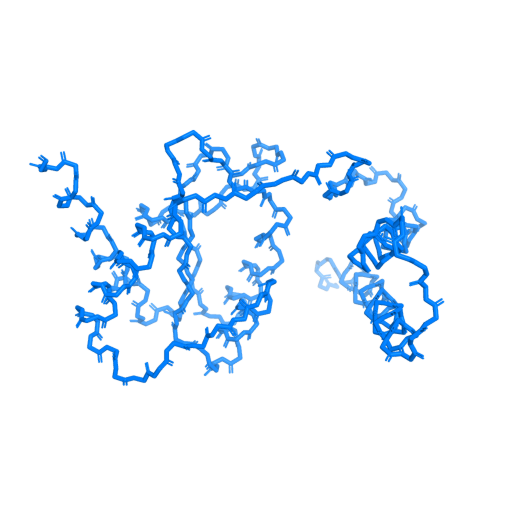143 ILE A O 1
ATOM 1124 N N . VAL A 1 144 ? -5.501 -5.806 -3.581 1.00 96.50 144 VAL A N 1
ATOM 1125 C CA . VAL A 1 144 ? -6.605 -6.150 -2.670 1.00 96.50 144 VAL A CA 1
ATOM 1126 C C . VAL A 1 144 ? -7.961 -6.013 -3.354 1.00 96.50 144 VAL A C 1
ATOM 1128 O O . VAL A 1 144 ? -8.817 -6.873 -3.153 1.00 96.50 144 VAL A O 1
ATOM 1131 N N . ARG A 1 145 ? -8.167 -4.977 -4.171 1.00 96.62 145 ARG A N 1
ATOM 1132 C CA . ARG A 1 145 ? -9.439 -4.791 -4.885 1.00 96.62 145 ARG A CA 1
ATOM 1133 C C . ARG A 1 145 ? -9.690 -5.864 -5.931 1.00 96.62 145 ARG A C 1
ATOM 1135 O O . ARG A 1 145 ? -10.789 -6.406 -5.971 1.00 96.62 145 ARG A O 1
ATOM 1142 N N . GLU A 1 146 ? -8.680 -6.209 -6.725 1.00 96.00 146 GLU A N 1
ATOM 1143 C CA . GLU A 1 146 ? -8.795 -7.296 -7.707 1.00 96.00 146 GLU A CA 1
ATOM 1144 C C . GLU A 1 146 ? -9.012 -8.661 -7.025 1.00 96.00 146 GLU A C 1
ATOM 1146 O O . GLU A 1 146 ? -9.625 -9.555 -7.601 1.00 96.00 146 GLU A O 1
ATOM 1151 N N . ALA A 1 147 ? -8.589 -8.814 -5.765 1.00 93.81 147 ALA A N 1
ATOM 1152 C CA . ALA A 1 147 ? -8.894 -9.980 -4.932 1.00 93.81 147 ALA A CA 1
ATOM 1153 C C . ALA A 1 147 ? -10.290 -9.937 -4.262 1.00 93.81 147 ALA A C 1
ATOM 1155 O O . ALA A 1 147 ? -10.614 -10.821 -3.470 1.00 93.81 147 ALA A O 1
ATOM 1156 N N . GLY A 1 148 ? -11.121 -8.925 -4.544 1.00 94.62 148 GLY A N 1
ATOM 1157 C CA . GLY A 1 148 ? -12.471 -8.774 -3.979 1.00 94.62 148 GLY A CA 1
ATOM 1158 C C . GLY A 1 148 ? -12.529 -8.083 -2.609 1.00 94.62 148 GLY A C 1
ATOM 1159 O O . GLY A 1 148 ? -13.558 -8.117 -1.929 1.00 94.62 148 GLY A O 1
ATOM 1160 N N . GLY A 1 149 ? -11.432 -7.467 -2.171 1.00 95.56 149 GLY A N 1
ATOM 1161 C CA . GLY A 1 149 ? -11.376 -6.639 -0.969 1.00 95.56 149 GLY A CA 1
ATOM 1162 C C . GLY A 1 149 ? -11.718 -5.170 -1.227 1.00 95.56 149 GLY A C 1
ATOM 1163 O O . GLY A 1 149 ? -11.917 -4.732 -2.357 1.00 95.56 149 GLY A O 1
ATOM 1164 N N . HIS A 1 150 ? -11.762 -4.390 -0.150 1.00 97.44 150 HIS A N 1
ATOM 1165 C CA . HIS A 1 150 ? -11.896 -2.936 -0.188 1.00 97.44 150 HIS A CA 1
ATOM 1166 C C . HIS A 1 150 ? -10.690 -2.281 0.474 1.00 97.44 150 HIS A C 1
ATOM 1168 O O . HIS A 1 150 ? -10.144 -2.808 1.446 1.00 97.44 150 HIS A O 1
ATOM 1174 N N . VAL A 1 151 ? -10.303 -1.124 -0.064 1.00 97.88 151 VAL A N 1
ATOM 1175 C CA . VAL A 1 151 ? -9.269 -0.253 0.494 1.00 97.88 151 VAL A CA 1
ATOM 1176 C C . VAL A 1 151 ? -9.783 1.183 0.466 1.00 97.88 151 VAL A C 1
ATOM 1178 O O . VAL A 1 151 ? -10.049 1.740 -0.608 1.00 97.88 151 VAL A O 1
ATOM 1181 N N . THR A 1 152 ? -9.936 1.767 1.649 1.00 98.31 152 THR A N 1
ATOM 1182 C CA . THR A 1 152 ? -10.399 3.142 1.856 1.00 98.31 152 THR A CA 1
ATOM 1183 C C . THR A 1 152 ? -9.517 3.855 2.869 1.00 98.31 152 THR A C 1
ATOM 1185 O O . THR A 1 152 ? -8.656 3.257 3.514 1.00 98.31 152 THR A O 1
ATOM 1188 N N . ASP A 1 153 ? -9.748 5.145 3.046 1.00 96.94 153 ASP A N 1
ATOM 1189 C CA . ASP A 1 153 ? -9.289 5.852 4.234 1.00 96.94 153 ASP A CA 1
ATOM 1190 C C . ASP A 1 153 ? -10.214 5.595 5.440 1.00 96.94 153 ASP A C 1
ATOM 1192 O O . ASP A 1 153 ? -11.189 4.839 5.348 1.00 96.94 153 ASP A O 1
ATOM 1196 N N . ILE A 1 154 ? -9.922 6.215 6.589 1.00 95.31 154 ILE A N 1
ATOM 1197 C CA . ILE A 1 154 ? -10.738 6.049 7.809 1.00 95.31 154 ILE A CA 1
ATOM 1198 C C . ILE A 1 154 ? -12.131 6.695 7.717 1.00 95.31 154 ILE A C 1
ATOM 1200 O O . ILE A 1 154 ? -12.988 6.426 8.558 1.00 95.31 154 ILE A O 1
ATOM 1204 N N . ALA A 1 155 ? -12.372 7.556 6.726 1.00 94.88 155 ALA A N 1
ATOM 1205 C CA . ALA A 1 155 ? -13.682 8.139 6.449 1.00 94.88 155 ALA A CA 1
ATOM 1206 C C . ALA A 1 155 ? -14.507 7.262 5.489 1.00 94.88 155 ALA A C 1
ATOM 1208 O O . ALA A 1 155 ? -15.666 7.571 5.222 1.00 94.88 155 ALA A O 1
ATOM 1209 N N . GLY A 1 156 ? -13.932 6.164 4.987 1.00 96.50 156 GLY A N 1
ATOM 1210 C CA . GLY A 1 156 ? -14.559 5.287 4.001 1.00 96.50 156 GLY A CA 1
ATOM 1211 C C . GLY A 1 156 ? -14.410 5.780 2.568 1.00 96.50 156 GLY A C 1
ATOM 1212 O O . GLY A 1 156 ? -15.005 5.200 1.662 1.00 96.50 156 GLY A O 1
ATOM 1213 N N . GLN A 1 157 ? -13.626 6.836 2.341 1.00 97.44 157 GLN A N 1
ATOM 1214 C CA . GLN A 1 157 ? -13.406 7.366 1.006 1.00 97.44 157 GLN A CA 1
ATOM 1215 C C . GLN A 1 157 ? -12.349 6.554 0.274 1.00 97.44 157 GLN A C 1
ATOM 1217 O O . GLN A 1 157 ? -11.374 6.054 0.842 1.00 97.44 157 GLN A O 1
ATOM 1222 N N . ARG A 1 158 ? -12.541 6.456 -1.036 1.00 97.50 158 ARG A N 1
ATOM 1223 C CA . ARG A 1 158 ? -11.586 5.848 -1.945 1.00 97.50 158 ARG A CA 1
ATOM 1224 C C . ARG A 1 158 ? -10.254 6.609 -1.902 1.00 97.50 158 ARG A C 1
ATOM 1226 O O . ARG A 1 158 ? -10.249 7.837 -1.898 1.00 97.50 158 ARG A O 1
ATOM 1233 N N . LEU A 1 159 ? -9.136 5.879 -1.889 1.00 97.88 159 LEU A N 1
ATOM 1234 C CA . LEU A 1 159 ? -7.809 6.490 -1.988 1.00 97.88 159 LEU A CA 1
ATOM 1235 C C . LEU A 1 159 ? -7.667 7.203 -3.339 1.00 97.88 159 LEU A C 1
ATOM 1237 O O . LEU A 1 159 ? -7.808 6.558 -4.387 1.00 97.88 159 LEU A O 1
ATOM 1241 N N . ASP A 1 160 ? -7.412 8.511 -3.294 1.00 97.25 160 ASP A N 1
ATOM 1242 C CA . ASP A 1 160 ? -7.224 9.379 -4.458 1.00 97.25 160 ASP A CA 1
ATOM 1243 C C . ASP A 1 160 ? -5.727 9.514 -4.766 1.00 97.25 160 ASP A C 1
ATOM 1245 O O . ASP A 1 160 ? -4.995 10.263 -4.117 1.00 97.25 160 ASP A O 1
ATOM 1249 N N . PHE A 1 161 ? -5.273 8.766 -5.772 1.00 97.00 161 PHE A N 1
ATOM 1250 C CA . PHE A 1 161 ? -3.890 8.789 -6.249 1.00 97.00 161 PHE A CA 1
ATOM 1251 C C . PHE A 1 161 ? -3.620 9.906 -7.276 1.00 97.00 161 PHE A C 1
ATOM 1253 O O . PHE A 1 161 ? -2.504 10.001 -7.779 1.00 97.00 161 PHE A O 1
ATOM 1260 N N . SER A 1 162 ? -4.604 10.755 -7.606 1.00 96.31 162 SER A N 1
ATOM 1261 C CA . SER A 1 162 ? -4.485 11.751 -8.683 1.00 96.31 162 SER A CA 1
ATOM 1262 C C . SER A 1 162 ? -3.961 13.119 -8.223 1.00 96.31 162 SER A C 1
ATOM 1264 O O . SER A 1 162 ? -3.936 14.062 -9.011 1.00 96.31 162 SER A O 1
ATOM 1266 N N . VAL A 1 163 ? -3.599 13.273 -6.947 1.00 94.62 163 VAL A N 1
ATOM 1267 C CA . VAL A 1 163 ? -3.296 14.576 -6.317 1.00 94.62 163 VAL A CA 1
ATOM 1268 C C . VAL A 1 163 ? -1.810 14.770 -5.994 1.00 94.62 163 VAL A C 1
ATOM 1270 O O . VAL A 1 163 ? -1.449 15.539 -5.105 1.00 94.62 163 VAL A O 1
ATOM 1273 N N . GLY A 1 164 ? -0.937 14.091 -6.740 1.00 93.06 164 GLY A N 1
ATOM 1274 C CA . GLY A 1 164 ? 0.517 14.206 -6.635 1.00 93.06 164 GLY A CA 1
ATOM 1275 C C . GLY A 1 164 ? 1.161 13.063 -5.848 1.00 93.06 164 GLY A C 1
ATOM 1276 O O . GLY A 1 164 ? 0.684 11.935 -5.851 1.00 93.06 164 GLY A O 1
ATOM 1277 N N . ARG A 1 165 ? 2.287 13.344 -5.178 1.00 93.81 165 ARG A N 1
ATOM 1278 C CA . ARG A 1 165 ? 3.136 12.331 -4.507 1.00 93.81 165 ARG A CA 1
ATOM 1279 C C . ARG A 1 165 ? 2.562 11.802 -3.184 1.00 93.81 165 ARG A C 1
ATOM 1281 O O . ARG A 1 165 ? 3.145 10.906 -2.571 1.00 93.81 165 ARG A O 1
ATOM 1288 N N . THR A 1 166 ? 1.458 12.370 -2.710 1.00 95.38 166 THR A N 1
ATOM 1289 C CA . THR A 1 166 ? 0.825 12.025 -1.433 1.00 95.38 166 THR A CA 1
ATOM 1290 C C . THR A 1 166 ? -0.669 11.792 -1.604 1.00 95.38 166 THR A C 1
ATOM 1292 O O . THR A 1 166 ? -1.292 12.318 -2.522 1.00 95.38 166 THR A O 1
ATOM 1295 N N . LEU A 1 167 ? -1.266 11.047 -0.674 1.00 95.31 167 LEU A N 1
ATOM 1296 C CA . LEU A 1 167 ? -2.717 10.917 -0.547 1.00 95.31 167 LEU A CA 1
ATOM 1297 C C . LEU A 1 167 ? -3.300 12.146 0.171 1.00 95.31 167 LEU A C 1
ATOM 1299 O O . LEU A 1 167 ? -3.823 12.055 1.281 1.00 95.31 167 LEU A O 1
ATOM 1303 N N . ALA A 1 168 ? -3.165 13.325 -0.441 1.00 94.44 168 ALA A N 1
ATOM 1304 C CA . ALA A 1 168 ? -3.462 14.612 0.195 1.00 94.44 168 ALA A CA 1
ATOM 1305 C C . ALA A 1 168 ? -4.931 14.777 0.633 1.00 94.44 168 ALA A C 1
ATOM 1307 O O . ALA A 1 168 ? -5.212 15.548 1.552 1.00 94.44 168 ALA A O 1
ATOM 1308 N N . LYS A 1 169 ? -5.856 14.049 -0.003 1.00 95.56 169 LYS A N 1
ATOM 1309 C CA . LYS A 1 169 ? -7.296 14.068 0.302 1.00 95.56 169 LYS A CA 1
ATOM 1310 C C . LYS A 1 169 ? -7.760 12.932 1.217 1.00 95.56 169 LYS A C 1
ATOM 1312 O O . LYS A 1 169 ? -8.942 12.869 1.529 1.00 95.56 169 LYS A O 1
ATOM 1317 N N . ASN A 1 170 ? -6.861 12.054 1.656 1.00 96.12 170 ASN A N 1
ATOM 1318 C CA . ASN A 1 170 ? -7.202 10.909 2.495 1.00 96.12 170 ASN A CA 1
ATOM 1319 C C . ASN A 1 170 ? -6.485 10.970 3.847 1.00 96.12 170 ASN A C 1
ATOM 1321 O O . ASN A 1 170 ? -5.450 11.626 4.010 1.00 96.12 170 ASN A O 1
ATOM 1325 N N . LYS A 1 171 ? -7.030 10.256 4.837 1.00 94.12 171 LYS A N 1
ATOM 1326 C CA . LYS A 1 171 ? -6.420 10.117 6.167 1.00 94.12 171 LYS A CA 1
ATOM 1327 C C . LYS A 1 171 ? -6.407 8.666 6.625 1.00 94.12 171 LYS A C 1
ATOM 1329 O O . LYS A 1 171 ? -7.453 8.056 6.813 1.00 94.12 171 LYS A O 1
ATOM 1334 N N . GLY A 1 172 ? -5.207 8.142 6.867 1.00 93.31 172 GLY A N 1
ATOM 1335 C CA . GLY A 1 172 ? -5.019 6.737 7.214 1.00 93.31 172 GLY A CA 1
ATOM 1336 C C . GLY A 1 172 ? -5.482 5.792 6.103 1.00 93.31 172 GLY A C 1
ATOM 1337 O O . GLY A 1 172 ? -5.867 6.227 5.019 1.00 93.31 172 GLY A O 1
ATOM 1338 N N . VAL A 1 173 ? -5.427 4.492 6.381 1.00 96.56 173 VAL A N 1
ATOM 1339 C CA . VAL A 1 173 ? -5.854 3.439 5.455 1.00 96.56 173 VAL A CA 1
ATOM 1340 C C . VAL A 1 173 ? -6.513 2.292 6.215 1.00 96.56 173 VAL A C 1
ATOM 1342 O O . VAL A 1 173 ? -6.021 1.855 7.260 1.00 96.56 173 VAL A O 1
ATOM 1345 N N . VAL A 1 174 ? -7.608 1.785 5.660 1.00 96.56 174 VAL A N 1
ATOM 1346 C CA . VAL A 1 174 ? -8.299 0.562 6.062 1.00 96.56 174 VAL A CA 1
ATOM 1347 C C . VAL A 1 174 ? -8.359 -0.345 4.840 1.00 96.56 174 VAL A C 1
ATOM 1349 O O . VAL A 1 174 ? -8.824 0.071 3.783 1.00 96.56 174 VAL A O 1
ATOM 1352 N N . ALA A 1 175 ? -7.875 -1.577 4.974 1.00 96.44 175 ALA A N 1
ATOM 1353 C CA . ALA A 1 175 ? -8.026 -2.607 3.954 1.00 96.44 175 ALA A CA 1
ATOM 1354 C C . ALA A 1 175 ? -8.556 -3.898 4.579 1.00 96.44 175 ALA A C 1
ATOM 1356 O O . ALA A 1 175 ? -8.025 -4.368 5.586 1.00 96.44 175 ALA A O 1
ATOM 1357 N N . ALA A 1 176 ? -9.598 -4.468 3.983 1.00 94.94 176 ALA A N 1
ATOM 1358 C CA . ALA A 1 176 ? -10.254 -5.678 4.474 1.00 94.94 176 ALA A CA 1
ATOM 1359 C C . ALA A 1 176 ? -11.052 -6.364 3.348 1.00 94.94 176 ALA A C 1
ATOM 1361 O O . ALA A 1 176 ? -11.366 -5.718 2.342 1.00 94.94 176 ALA A O 1
ATOM 1362 N N . PRO A 1 177 ? -11.434 -7.646 3.496 1.00 94.31 177 PRO A N 1
ATOM 1363 C CA . PRO A 1 177 ? -12.420 -8.276 2.625 1.00 94.31 177 PRO A CA 1
ATOM 1364 C C . PRO A 1 177 ? -13.729 -7.476 2.587 1.00 94.31 177 PRO A C 1
ATOM 1366 O O . PRO A 1 177 ? -14.161 -6.931 3.607 1.00 94.31 177 PRO A O 1
ATOM 1369 N N . ALA A 1 178 ? -14.394 -7.444 1.428 1.00 93.94 178 ALA A N 1
ATOM 1370 C CA . ALA A 1 178 ? -15.623 -6.667 1.240 1.00 93.94 178 ALA A CA 1
ATOM 1371 C C . ALA A 1 178 ? -16.704 -6.960 2.294 1.00 93.94 178 ALA A C 1
ATOM 1373 O O . ALA A 1 178 ? -17.369 -6.040 2.761 1.00 93.94 178 ALA A O 1
ATOM 1374 N N . ALA A 1 179 ? -16.830 -8.225 2.707 1.00 93.81 179 ALA A N 1
ATOM 1375 C CA . ALA A 1 179 ? -17.847 -8.679 3.653 1.00 93.81 179 ALA A CA 1
ATOM 1376 C C . ALA A 1 179 ? -17.749 -8.032 5.046 1.00 93.81 179 ALA A C 1
ATOM 1378 O O . ALA A 1 179 ? -18.767 -7.893 5.715 1.00 93.81 179 ALA A O 1
ATOM 1379 N N . VAL A 1 180 ? -16.548 -7.638 5.482 1.00 92.94 180 VAL A N 1
ATOM 1380 C CA . VAL A 1 180 ? -16.308 -7.121 6.844 1.00 92.94 180 VAL A CA 1
ATOM 1381 C C . VAL A 1 180 ? -15.869 -5.657 6.860 1.00 92.94 180 VAL A C 1
ATOM 1383 O O . VAL A 1 180 ? -15.866 -5.020 7.909 1.00 92.94 180 VAL A O 1
ATOM 1386 N N . HIS A 1 181 ? -15.527 -5.082 5.704 1.00 96.88 181 HIS A N 1
ATOM 1387 C CA . HIS A 1 181 ? -14.951 -3.741 5.614 1.00 96.88 181 HIS A CA 1
ATOM 1388 C C . HIS A 1 181 ? -15.824 -2.648 6.259 1.00 96.88 181 HIS A C 1
ATOM 1390 O O . HIS A 1 181 ? -15.309 -1.787 6.970 1.00 96.88 181 HIS A O 1
ATOM 1396 N N . ALA A 1 182 ? -17.144 -2.680 6.047 1.00 96.50 182 ALA A N 1
ATOM 1397 C CA . ALA A 1 182 ? -18.057 -1.676 6.600 1.00 96.50 182 ALA A CA 1
ATOM 1398 C C . ALA A 1 182 ? -18.122 -1.711 8.138 1.00 96.50 182 ALA A C 1
ATOM 1400 O O . ALA A 1 182 ? -18.138 -0.664 8.785 1.00 96.50 182 ALA A O 1
ATOM 1401 N N . GLU A 1 183 ? -18.118 -2.909 8.727 1.00 95.88 183 GLU A N 1
ATOM 1402 C CA . GLU A 1 183 ? -18.101 -3.092 10.180 1.00 95.88 183 GLU A CA 1
ATOM 1403 C C . GLU A 1 183 ? -16.781 -2.601 10.782 1.00 95.88 183 GLU A C 1
ATOM 1405 O O . GLU A 1 183 ? -16.780 -1.837 11.750 1.00 95.88 183 GLU A O 1
ATOM 1410 N N . VAL A 1 184 ? -15.657 -2.961 10.154 1.00 93.50 184 VAL A N 1
ATOM 1411 C CA . VAL A 1 184 ? -14.326 -2.485 10.549 1.00 93.50 184 VAL A CA 1
ATOM 1412 C C . VAL A 1 184 ? -14.268 -0.961 10.531 1.00 93.50 184 VAL A C 1
ATOM 1414 O O . VAL A 1 184 ? -13.830 -0.350 11.506 1.00 93.50 184 VAL A O 1
ATOM 1417 N N . LEU A 1 185 ? -14.736 -0.339 9.447 1.00 96.31 185 LEU A N 1
ATOM 1418 C CA . LEU A 1 185 ? -14.726 1.111 9.290 1.00 96.31 185 LEU A CA 1
ATOM 1419 C C . LEU A 1 185 ? -15.550 1.808 10.379 1.00 96.31 185 LEU A C 1
ATOM 1421 O O . LEU A 1 185 ? -15.079 2.775 10.977 1.00 96.31 185 LEU A O 1
ATOM 1425 N N . LYS A 1 186 ? -16.745 1.288 10.678 1.00 96.25 186 LYS A N 1
ATOM 1426 C CA . LYS A 1 186 ? -17.602 1.810 11.748 1.00 96.25 186 LYS A CA 1
ATOM 1427 C C . LYS A 1 186 ? -16.867 1.813 13.090 1.00 96.25 186 LYS A C 1
ATOM 1429 O O . LYS A 1 186 ? -16.819 2.843 13.760 1.00 96.25 186 LYS A O 1
ATOM 1434 N N . VAL A 1 187 ? -16.242 0.694 13.459 1.00 92.81 187 VAL A N 1
ATOM 1435 C CA . VAL A 1 187 ? -15.498 0.585 14.725 1.00 92.81 187 VAL A CA 1
ATOM 1436 C C . VAL A 1 187 ? -14.298 1.534 14.757 1.00 92.81 187 VAL A C 1
ATOM 1438 O O . VAL A 1 187 ? -14.051 2.174 15.780 1.00 92.81 187 VAL A O 1
ATOM 1441 N N . VAL A 1 188 ? -13.567 1.666 13.645 1.00 92.50 188 VAL A N 1
ATOM 1442 C CA . VAL A 1 188 ? -12.457 2.626 13.527 1.00 92.50 188 VAL A CA 1
ATOM 1443 C C . VAL A 1 188 ? -12.948 4.050 13.797 1.00 92.50 188 VAL A C 1
ATOM 1445 O O . VAL A 1 188 ? -12.353 4.758 14.608 1.00 92.50 188 VAL A O 1
ATOM 1448 N N . GLN A 1 189 ? -14.051 4.464 13.173 1.00 94.00 189 GLN A N 1
ATOM 1449 C CA . GLN A 1 189 ? -14.613 5.807 13.337 1.00 94.00 189 GLN A CA 1
ATOM 1450 C C . GLN A 1 189 ? -15.097 6.067 14.767 1.00 94.00 189 GLN A C 1
ATOM 1452 O O . GLN A 1 189 ? -14.811 7.125 15.324 1.00 94.00 189 GLN A O 1
ATOM 1457 N N . GLU A 1 190 ? -15.771 5.103 15.398 1.00 92.69 190 GLU A N 1
ATOM 1458 C CA . GLU A 1 190 ? -16.209 5.224 16.794 1.00 92.69 190 GLU A CA 1
ATOM 1459 C C . GLU A 1 190 ? -15.036 5.438 17.757 1.00 92.69 190 GLU A C 1
ATOM 1461 O O . GLU A 1 190 ? -15.107 6.297 18.637 1.00 92.69 190 GLU A O 1
ATOM 1466 N N . VAL A 1 191 ? -13.950 4.674 17.595 1.00 86.94 191 VAL A N 1
ATOM 1467 C CA . VAL A 1 191 ? -12.763 4.778 18.458 1.00 86.94 191 VAL A CA 1
ATOM 1468 C C . VAL A 1 191 ? -12.053 6.119 18.263 1.00 86.94 191 VAL A C 1
ATOM 1470 O O . VAL A 1 191 ? -11.616 6.725 19.241 1.00 86.94 191 VAL A O 1
ATOM 1473 N N . LEU A 1 192 ? -11.961 6.613 17.026 1.00 86.19 192 LEU A N 1
ATOM 1474 C CA . LEU A 1 192 ? -11.302 7.888 16.739 1.00 86.19 192 LEU A CA 1
ATOM 1475 C C . LEU A 1 192 ? -12.139 9.099 17.189 1.00 86.19 192 LEU A C 1
ATOM 1477 O O . LEU A 1 192 ? -11.583 10.033 17.766 1.00 86.19 192 LEU A O 1
ATOM 1481 N N . ASN A 1 193 ? -13.464 9.067 17.011 1.00 85.88 193 ASN A N 1
ATOM 1482 C CA . ASN A 1 193 ? -14.354 10.176 17.380 1.00 85.88 193 ASN A CA 1
ATOM 1483 C C . ASN A 1 193 ? -14.468 10.380 18.898 1.00 85.88 193 ASN A C 1
ATOM 1485 O O . ASN A 1 193 ? -14.565 11.517 19.358 1.00 85.88 193 ASN A O 1
ATOM 1489 N N . GLN A 1 194 ? -14.402 9.307 19.697 1.00 77.62 194 GLN A N 1
ATOM 1490 C CA . GLN A 1 194 ? -14.402 9.403 21.167 1.00 77.62 194 GLN A CA 1
ATOM 1491 C C . GLN A 1 194 ? -13.244 10.249 21.712 1.00 77.62 194 GLN A C 1
ATOM 1493 O O . GLN A 1 194 ? -13.349 10.822 22.789 1.00 77.62 194 GLN A O 1
ATOM 1498 N N . LYS A 1 195 ? -12.153 10.349 20.954 1.00 66.94 195 LYS A N 1
ATOM 1499 C CA . LYS A 1 195 ? -10.948 11.092 21.321 1.00 66.94 195 LYS A CA 1
ATOM 1500 C C . LYS A 1 195 ? -11.021 12.572 20.958 1.00 66.94 195 LYS A C 1
ATOM 1502 O O . LYS A 1 195 ? -10.296 13.367 21.530 1.00 66.94 195 LYS A O 1
ATOM 1507 N N . THR A 1 196 ? -11.860 12.939 19.991 1.00 61.53 196 THR A N 1
ATOM 1508 C CA . THR A 1 196 ? -12.119 14.344 19.636 1.00 61.53 196 THR A CA 1
ATOM 1509 C C . THR A 1 196 ? -13.126 14.989 20.594 1.00 61.53 196 THR A C 1
ATOM 1511 O O . THR A 1 196 ? -13.177 16.209 20.694 1.00 61.53 196 THR A O 1
ATOM 1514 N N . ALA A 1 197 ? -13.925 14.173 21.289 1.00 54.41 197 ALA A N 1
ATOM 1515 C CA . ALA A 1 197 ? -14.941 14.611 22.243 1.00 54.41 197 ALA A CA 1
ATOM 1516 C C . ALA A 1 197 ? -14.456 14.685 23.709 1.00 54.41 197 ALA A C 1
ATOM 1518 O O . ALA A 1 197 ? -15.226 15.122 24.563 1.00 54.41 197 ALA A O 1
ATOM 1519 N N . ALA A 1 198 ? -13.227 14.241 23.995 1.00 45.62 198 ALA A N 1
ATOM 1520 C CA . ALA A 1 198 ? -12.595 14.228 25.319 1.00 45.62 198 ALA A CA 1
ATOM 1521 C C . ALA A 1 198 ? -11.453 15.248 25.384 1.00 45.62 198 ALA A C 1
ATOM 1523 O O . ALA A 1 198 ? -11.281 15.855 26.463 1.00 45.62 198 ALA A O 1
#

Organism: Verticillium alfalfae (strain VaMs.102 / ATCC MYA-4576 / FGSC 10136) (NCBI:txid526221)

Sequence (198 aa):
MASYAKELEIAQLAVQRAAILTKRVFHEKAKGTVDKNDKSPVTIGDFGAQALIIAALRHHFPEDEIVAEEEAAQLRQDDKLKTQIWDLAQIAQRLGITRPRVRMDSQSKYGSIARGAGDIYLRLPVSASYQEKIWDHAAGDLIVREAGGHVTDIAGQRLDFSVGRTLAKNKGVVAAPAAVHAEVLKVVQEVLNQKTAA

Radius of gyration: 18.96 Å; chains: 1; bounding box: 50×32×51 Å

Foldseek 3Di:
DPPCPVVVVLQVVLQVVLVVQLVVLVVVVVVPPDDDPDDDSCVCSQVVSVVSSVVSCCVVPVPDDDDGDDDPDDDDDDPLVVVVVVLVVQLCVVVVPPDDDDDDDALVVLVCQLVVNDAKDWWAASDPPDWAFCVRPVVSQVSLVVSQKHKFALVRHDQDPPPPGTSVVGGIMMIGHPVCRVVSSVSSCVSVVVVVVD

pLDDT: mean 80.36, std 15.67, range [33.12, 98.31]

InterPro domains:
  IPR000760 Inositol monophosphatase-like [PF00459] (99-191)
  IPR000760 Inositol monophosphatase-like [PR00377] (40-60)
  IPR000760 Inositol monophosphatase-like [PR00377] (62-78)
  IPR000760 Inositol monophosphatase-like [PR00377] (132-156)
  IPR020550 Inositol monophosphatase, conserved site [PS00630] (135-149)
  IPR051090 Inositol Monophosphatase Superfamily [PTHR43200] (89-195)